Protein AF-0000000084362751 (afdb_homodimer)

pLDDT: mean 92.78, std 12.14, range [26.33, 98.94]

Structure (mmCIF, N/CA/C/O backbone):
data_AF-0000000084362751-model_v1
#
loop_
_entity.id
_entity.type
_entity.pdbx_description
1 polymer 'Phosphohistidine phosphatase SixA'
#
loop_
_atom_site.group_PDB
_atom_site.id
_atom_site.type_symbol
_atom_site.label_atom_id
_atom_site.label_alt_id
_atom_site.label_comp_id
_atom_site.label_asym_id
_atom_site.label_entity_id
_atom_site.label_seq_id
_atom_site.pdbx_PDB_ins_code
_atom_site.Cartn_x
_atom_site.Cartn_y
_atom_site.Cartn_z
_atom_site.occupancy
_atom_site.B_iso_or_equiv
_atom_site.auth_seq_id
_atom_site.auth_comp_id
_atom_site.auth_asym_id
_atom_site.auth_atom_id
_atom_site.pdbx_PDB_model_num
ATOM 1 N N . MET A 1 1 ? -15.016 -7.25 -5.441 1 89.81 1 MET A N 1
ATOM 2 C CA . MET A 1 1 ? -13.938 -8.227 -5.629 1 89.81 1 MET A CA 1
ATOM 3 C C . MET A 1 1 ? -12.586 -7.602 -5.312 1 89.81 1 MET A C 1
ATOM 5 O O . MET A 1 1 ? -12.328 -6.453 -5.672 1 89.81 1 MET A O 1
ATOM 9 N N . ARG A 1 2 ? -11.758 -8.43 -4.633 1 95.94 2 ARG A N 1
ATOM 10 C CA . ARG A 1 2 ? -10.383 -8.023 -4.367 1 95.94 2 ARG A CA 1
ATOM 11 C C . ARG A 1 2 ? -9.391 -8.859 -5.172 1 95.94 2 ARG A C 1
ATOM 13 O O . ARG A 1 2 ? -9.562 -10.07 -5.309 1 95.94 2 ARG A O 1
ATOM 20 N N . LEU A 1 3 ? -8.492 -8.148 -5.699 1 98.06 3 LEU A N 1
ATOM 21 C CA . LEU A 1 3 ? -7.367 -8.789 -6.371 1 98.06 3 LEU A CA 1
ATOM 22 C C . LEU A 1 3 ? -6.074 -8.547 -5.598 1 98.06 3 LEU A C 1
ATOM 24 O O . LEU A 1 3 ? -5.688 -7.402 -5.359 1 98.06 3 LEU A O 1
ATOM 28 N N . TYR A 1 4 ? -5.477 -9.609 -5.172 1 98.69 4 TYR A N 1
ATOM 29 C CA . TYR A 1 4 ? -4.195 -9.539 -4.477 1 98.69 4 TYR A CA 1
ATOM 30 C C . TYR A 1 4 ? -3.051 -9.945 -5.398 1 98.69 4 TYR A C 1
ATOM 32 O O . TYR A 1 4 ? -3.045 -11.055 -5.934 1 98.69 4 TYR A O 1
ATOM 40 N N . LEU A 1 5 ? -2.137 -9.055 -5.637 1 98.81 5 LEU A N 1
ATOM 41 C CA . LEU A 1 5 ? -0.929 -9.328 -6.406 1 98.81 5 LEU A CA 1
ATOM 42 C C . LEU A 1 5 ? 0.278 -9.484 -5.488 1 98.81 5 LEU A C 1
ATOM 44 O O . LEU A 1 5 ? 0.611 -8.562 -4.734 1 98.81 5 LEU A O 1
ATOM 48 N N . MET A 1 6 ? 0.951 -10.641 -5.547 1 98.88 6 MET A N 1
ATOM 49 C CA . MET A 1 6 ? 2.098 -10.922 -4.688 1 98.88 6 MET A CA 1
ATOM 50 C C . MET A 1 6 ? 3.281 -11.422 -5.508 1 98.88 6 MET A C 1
ATOM 52 O O . MET A 1 6 ? 3.133 -12.336 -6.328 1 98.88 6 MET A O 1
ATOM 56 N N . ARG A 1 7 ? 4.371 -10.82 -5.328 1 98.94 7 ARG A N 1
ATOM 57 C CA . ARG A 1 7 ? 5.582 -11.422 -5.875 1 98.94 7 ARG A CA 1
ATOM 58 C C . ARG A 1 7 ? 6.051 -12.586 -5.012 1 98.9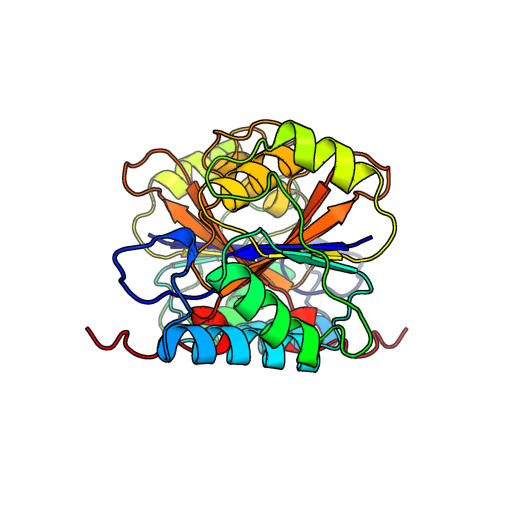4 7 ARG A C 1
ATOM 60 O O . ARG A 1 7 ? 5.941 -12.539 -3.785 1 98.94 7 ARG A O 1
ATOM 67 N N . HIS A 1 8 ? 6.648 -13.508 -5.637 1 98.81 8 HIS A N 1
ATOM 68 C CA . HIS A 1 8 ? 7.195 -14.641 -4.895 1 98.81 8 HIS A CA 1
ATOM 69 C C . HIS A 1 8 ? 8.219 -14.18 -3.857 1 98.81 8 HIS A C 1
ATOM 71 O O . HIS A 1 8 ? 8.742 -13.07 -3.951 1 98.81 8 HIS A O 1
ATOM 77 N N . GLY A 1 9 ? 8.477 -15.078 -2.85 1 98.62 9 GLY A N 1
ATOM 78 C CA . GLY A 1 9 ? 9.523 -14.805 -1.879 1 98.62 9 GLY A CA 1
ATOM 79 C C . GLY A 1 9 ? 10.922 -14.906 -2.463 1 98.62 9 GLY A C 1
ATOM 80 O O . GLY A 1 9 ? 11.094 -15.367 -3.594 1 98.62 9 GLY A O 1
ATOM 81 N N . LYS A 1 10 ? 11.891 -14.5 -1.69 1 98 10 LYS A N 1
ATOM 82 C CA . LYS A 1 10 ? 13.281 -14.609 -2.107 1 98 10 LYS A CA 1
ATOM 83 C C . LYS A 1 10 ? 13.648 -16.062 -2.445 1 98 10 LYS A C 1
ATOM 85 O O . LYS A 1 10 ? 13.328 -16.969 -1.686 1 98 10 LYS A O 1
ATOM 90 N N . ALA A 1 11 ? 14.281 -16.219 -3.572 1 96.94 11 ALA A N 1
ATOM 91 C CA . ALA A 1 11 ? 14.594 -17.562 -4.062 1 96.94 11 ALA A CA 1
ATOM 92 C C . ALA A 1 11 ? 16.094 -17.844 -3.973 1 96.94 11 ALA A C 1
ATOM 94 O O . ALA A 1 11 ? 16.906 -16.922 -3.965 1 96.94 11 ALA A O 1
ATOM 95 N N . GLU A 1 12 ? 16.344 -19.078 -3.895 1 94.38 12 GLU A N 1
ATOM 96 C CA . GLU A 1 12 ? 17.734 -19.516 -3.92 1 94.38 12 GLU A CA 1
ATOM 97 C C . GLU A 1 12 ? 18.359 -19.281 -5.289 1 94.38 12 GLU A C 1
ATOM 99 O O . GLU A 1 12 ? 17.656 -19.125 -6.285 1 94.38 12 GLU A O 1
ATOM 104 N N . PHE A 1 13 ? 19.672 -19.219 -5.199 1 87.75 13 PHE A N 1
ATOM 105 C CA . PHE A 1 13 ? 20.391 -19.188 -6.469 1 87.75 13 PHE A CA 1
ATOM 106 C C . PHE A 1 13 ? 20.469 -20.594 -7.066 1 87.75 13 PHE A C 1
ATOM 108 O O . PHE A 1 13 ? 20.438 -21.578 -6.34 1 87.75 13 PHE A O 1
ATOM 115 N N . GLY A 1 14 ? 20.391 -20.688 -8.391 1 82.19 14 GLY A N 1
ATOM 116 C CA . GLY A 1 14 ? 20.547 -21.984 -9.016 1 82.19 14 GLY A CA 1
ATOM 117 C C . GLY A 1 14 ? 20.594 -21.922 -10.531 1 82.19 14 GLY A C 1
ATOM 118 O O . GLY A 1 14 ? 20.25 -20.891 -11.117 1 82.19 14 GLY A O 1
ATOM 119 N N . PRO A 1 15 ? 21.109 -22.922 -11.062 1 75.94 15 PRO A N 1
ATOM 120 C CA . PRO A 1 15 ? 21.359 -22.938 -12.5 1 75.94 15 PRO A CA 1
ATOM 121 C C . PRO A 1 15 ? 20.078 -22.953 -13.328 1 75.94 15 PRO A C 1
ATOM 123 O O . PRO A 1 15 ? 20.031 -22.359 -14.414 1 75.94 15 PRO A O 1
ATOM 126 N N . GLU A 1 16 ? 19.156 -23.719 -12.82 1 86.69 16 GLU A N 1
ATOM 127 C CA . GLU A 1 16 ? 17.891 -23.781 -13.547 1 86.69 16 GLU A CA 1
ATOM 128 C C . GLU A 1 16 ? 16.875 -22.797 -12.961 1 86.69 16 GLU A C 1
ATOM 130 O O . GLU A 1 16 ? 16.281 -23.047 -11.914 1 86.69 16 GLU A O 1
ATOM 135 N N . ASP A 1 17 ? 16.578 -21.844 -13.688 1 85.75 17 ASP A N 1
ATOM 136 C CA . ASP A 1 17 ? 15.781 -20.75 -13.156 1 85.75 17 ASP A CA 1
ATOM 137 C C . ASP A 1 17 ? 14.391 -21.219 -12.75 1 85.75 17 ASP A C 1
ATOM 139 O O . ASP A 1 17 ? 13.906 -20.891 -11.672 1 85.75 17 ASP A O 1
ATOM 143 N N . ALA A 1 18 ? 13.781 -22.094 -13.602 1 88.5 18 ALA A N 1
ATOM 144 C CA . ALA A 1 18 ? 12.398 -22.484 -13.367 1 88.5 18 ALA A CA 1
ATOM 145 C C . ALA A 1 18 ? 12.266 -23.312 -12.094 1 88.5 18 ALA A C 1
ATOM 147 O O . ALA A 1 18 ? 11.211 -23.328 -11.461 1 88.5 18 ALA A O 1
ATOM 148 N N . ASP A 1 19 ? 13.281 -23.828 -11.625 1 91 19 ASP A N 1
ATOM 149 C CA . ASP A 1 19 ? 13.219 -24.781 -10.516 1 91 19 ASP A CA 1
ATOM 150 C C . ASP A 1 19 ? 13.727 -24.141 -9.227 1 91 19 ASP A C 1
ATOM 152 O O . ASP A 1 19 ? 13.711 -24.781 -8.172 1 91 19 ASP A O 1
ATOM 156 N N . ARG A 1 20 ? 14.102 -22.875 -9.383 1 94 20 ARG A N 1
ATOM 157 C CA . ARG A 1 20 ? 14.602 -22.234 -8.172 1 94 20 ARG A CA 1
ATOM 158 C C . ARG A 1 20 ? 13.523 -22.203 -7.094 1 94 20 ARG A C 1
ATOM 160 O O . ARG A 1 20 ? 12.398 -21.75 -7.352 1 94 20 ARG A O 1
ATOM 167 N N . ARG A 1 21 ? 13.906 -22.656 -5.949 1 96.38 21 ARG A N 1
ATOM 168 C CA . ARG A 1 21 ? 13 -22.703 -4.809 1 96.38 21 ARG A CA 1
ATOM 169 C C . ARG A 1 21 ? 13.203 -21.484 -3.898 1 96.38 21 ARG A C 1
ATOM 171 O O . ARG A 1 21 ? 14.203 -20.781 -4.008 1 96.38 21 ARG A O 1
ATOM 178 N N . LEU A 1 22 ? 12.25 -21.281 -3.021 1 98.12 22 LEU A N 1
ATOM 179 C CA . LEU A 1 22 ? 12.414 -20.203 -2.037 1 98.12 22 LEU A CA 1
ATOM 180 C C . LEU A 1 22 ? 13.609 -20.484 -1.134 1 98.12 22 LEU A C 1
ATOM 182 O O . LEU A 1 22 ? 13.852 -21.625 -0.752 1 98.12 22 LEU A O 1
ATOM 186 N N . SER A 1 23 ? 14.344 -19.438 -0.798 1 97.81 23 SER A N 1
ATOM 187 C CA . SER A 1 23 ? 15.352 -19.547 0.247 1 97.81 23 SER A CA 1
ATOM 188 C C . SER A 1 23 ? 14.711 -19.688 1.623 1 97.81 23 SER A C 1
ATOM 190 O O . SER A 1 23 ? 13.5 -19.516 1.773 1 97.81 23 SER A O 1
ATOM 192 N N . VAL A 1 24 ? 15.5 -20.016 2.596 1 97.38 24 VAL A N 1
ATOM 193 C CA . VAL A 1 24 ? 15.008 -20.109 3.967 1 97.38 24 VAL A CA 1
ATOM 194 C C . VAL A 1 24 ? 14.43 -18.766 4.398 1 97.38 24 VAL A C 1
ATOM 196 O O . VAL A 1 24 ? 13.32 -18.703 4.922 1 97.38 24 VAL A O 1
ATOM 199 N N . ARG A 1 25 ? 15.18 -17.781 4.121 1 96.38 25 ARG A N 1
ATOM 200 C CA . ARG A 1 25 ? 14.719 -16.438 4.457 1 96.38 25 ARG A CA 1
ATOM 201 C C . ARG A 1 25 ? 13.453 -16.078 3.676 1 96.38 25 ARG A C 1
ATOM 203 O O . ARG A 1 25 ? 12.547 -15.43 4.207 1 96.38 25 ARG A O 1
ATOM 210 N N . GLY A 1 26 ? 13.453 -16.469 2.426 1 97.94 26 GLY A N 1
ATOM 211 C CA . GLY A 1 26 ? 12.273 -16.234 1.607 1 97.94 26 GLY A CA 1
ATOM 212 C C . GLY A 1 26 ? 11.016 -16.875 2.176 1 97.94 26 GLY A C 1
ATOM 213 O O . GLY A 1 26 ? 9.953 -16.266 2.188 1 97.94 26 GLY A O 1
ATOM 214 N N . ARG A 1 27 ? 11.156 -18.062 2.627 1 98.31 27 ARG A N 1
ATOM 215 C CA . ARG A 1 27 ? 10.039 -18.781 3.236 1 98.31 27 ARG A CA 1
ATOM 216 C C . ARG A 1 27 ? 9.586 -18.094 4.523 1 98.31 27 ARG A C 1
ATOM 218 O O . ARG A 1 27 ? 8.383 -17.969 4.777 1 98.31 27 ARG A O 1
ATOM 225 N N . GLU A 1 28 ? 10.508 -17.672 5.309 1 97.75 28 GLU A N 1
ATOM 226 C CA . GLU A 1 28 ? 10.188 -16.984 6.555 1 97.75 28 GLU A CA 1
ATOM 227 C C . GLU A 1 28 ? 9.445 -15.68 6.293 1 97.75 28 GLU A C 1
ATOM 229 O O . GLU A 1 28 ? 8.469 -15.367 6.977 1 97.75 28 GLU A O 1
ATOM 234 N N . ASP A 1 29 ? 9.914 -14.992 5.328 1 97.94 29 ASP A N 1
ATOM 235 C CA . ASP A 1 29 ? 9.297 -13.719 4.969 1 97.94 29 ASP A CA 1
ATOM 236 C C . ASP A 1 29 ? 7.859 -13.914 4.492 1 97.94 29 ASP A C 1
ATOM 238 O O . ASP A 1 29 ? 6.945 -13.227 4.957 1 97.94 29 ASP A O 1
ATOM 242 N N . VAL A 1 30 ? 7.68 -14.852 3.643 1 98.5 30 VAL A N 1
ATOM 243 C CA . VAL A 1 30 ? 6.359 -15.117 3.086 1 98.5 30 VAL A CA 1
ATOM 244 C C . VAL A 1 30 ? 5.43 -15.633 4.184 1 98.5 30 VAL A C 1
ATOM 246 O O . VAL A 1 30 ? 4.258 -15.25 4.242 1 98.5 30 VAL A O 1
ATOM 249 N N . SER A 1 31 ? 5.957 -16.453 5.035 1 98.38 31 SER A N 1
ATOM 250 C CA . SER A 1 31 ? 5.172 -16.969 6.148 1 98.38 31 SER A CA 1
ATOM 251 C C . SER A 1 31 ? 4.715 -15.852 7.074 1 98.38 31 SER A C 1
ATOM 253 O O . SER A 1 31 ? 3.586 -15.867 7.566 1 98.38 31 SER A O 1
ATOM 255 N N . ALA A 1 32 ? 5.578 -14.922 7.32 1 97.44 32 ALA A N 1
ATOM 256 C CA . ALA A 1 32 ? 5.227 -13.781 8.164 1 97.44 32 ALA A CA 1
ATOM 257 C C . ALA A 1 32 ? 4.102 -12.969 7.539 1 97.44 32 ALA A C 1
ATOM 259 O O . ALA A 1 32 ? 3.154 -12.57 8.227 1 97.44 32 ALA A O 1
ATOM 260 N N . VAL A 1 33 ? 4.219 -12.734 6.262 1 97.81 33 VAL A N 1
ATOM 261 C CA . VAL A 1 33 ? 3.188 -11.984 5.551 1 97.81 33 VAL A CA 1
ATOM 262 C C . VAL A 1 33 ? 1.872 -12.766 5.586 1 97.81 33 VAL A C 1
ATOM 264 O O . VAL A 1 33 ? 0.815 -12.188 5.863 1 97.81 33 VAL A O 1
ATOM 267 N N . ALA A 1 34 ? 1.944 -14.062 5.359 1 97.94 34 ALA A N 1
ATOM 268 C CA . ALA A 1 34 ? 0.759 -14.914 5.371 1 97.94 34 ALA A CA 1
ATOM 269 C C . ALA A 1 34 ? 0.072 -14.883 6.734 1 97.94 34 ALA A C 1
ATOM 271 O O . ALA A 1 34 ? -1.149 -14.727 6.816 1 97.94 34 ALA A O 1
ATOM 272 N N . ALA A 1 35 ? 0.844 -15.016 7.75 1 96.31 35 ALA A N 1
ATOM 273 C CA . ALA A 1 35 ? 0.313 -15.008 9.109 1 96.31 35 ALA A CA 1
ATOM 274 C C . ALA A 1 35 ? -0.358 -13.672 9.43 1 96.31 35 ALA A C 1
ATOM 276 O O . ALA A 1 35 ? -1.416 -13.633 10.062 1 96.31 35 ALA A O 1
ATOM 277 N N . TYR A 1 36 ? 0.304 -12.664 9.016 1 95.62 36 TYR A N 1
ATOM 278 C CA . TYR A 1 36 ? -0.264 -11.336 9.234 1 95.62 36 TYR A CA 1
ATOM 279 C C . TYR A 1 36 ? -1.615 -11.203 8.539 1 95.62 36 TYR A C 1
ATOM 281 O O . TYR A 1 36 ? -2.59 -10.75 9.148 1 95.62 36 TYR A O 1
ATOM 289 N N . LEU A 1 37 ? -1.709 -11.602 7.309 1 96.5 37 LEU A N 1
ATOM 290 C CA . LEU A 1 37 ? -2.953 -11.539 6.551 1 96.5 37 LEU A CA 1
ATOM 291 C C . LEU A 1 37 ? -4.047 -12.352 7.238 1 96.5 37 LEU A C 1
ATOM 293 O O . LEU A 1 37 ? -5.184 -11.891 7.355 1 96.5 37 LEU A O 1
ATOM 297 N N . GLY A 1 38 ? -3.709 -13.531 7.582 1 94.69 38 GLY A N 1
ATOM 298 C CA . GLY A 1 38 ? -4.66 -14.352 8.312 1 94.69 38 GLY A CA 1
ATOM 299 C C . GLY A 1 38 ? -5.191 -13.68 9.562 1 94.69 38 GLY A C 1
ATOM 300 O O . GLY A 1 38 ? -6.391 -13.75 9.852 1 94.69 38 GLY A O 1
ATOM 301 N N . GLY A 1 39 ? -4.281 -13.055 10.312 1 92.38 39 GLY A N 1
ATOM 302 C CA . GLY A 1 39 ? -4.656 -12.344 11.523 1 92.38 39 GLY A CA 1
ATOM 303 C C . GLY A 1 39 ? -5.609 -11.188 11.266 1 92.38 39 GLY A C 1
ATOM 304 O O . GLY A 1 39 ? -6.324 -10.758 12.172 1 92.38 39 GLY A O 1
ATOM 305 N N . GLN A 1 40 ? -5.594 -10.695 10.086 1 92.06 40 GLN A N 1
ATOM 306 C CA . GLN A 1 40 ? -6.48 -9.594 9.719 1 92.06 40 GLN A CA 1
ATOM 307 C C . GLN A 1 40 ? -7.762 -10.125 9.078 1 92.06 40 GLN A C 1
ATOM 309 O O . GLN A 1 40 ? -8.508 -9.359 8.453 1 92.06 40 GLN A O 1
ATOM 314 N N . ASP A 1 41 ? -7.973 -11.391 9.047 1 92.19 41 ASP A N 1
ATOM 315 C CA . ASP A 1 41 ? -9.156 -12.078 8.555 1 92.19 41 ASP A CA 1
ATOM 316 C C . ASP A 1 41 ? -9.328 -11.883 7.047 1 92.19 41 ASP A C 1
ATOM 318 O O . ASP A 1 41 ? -10.453 -11.727 6.559 1 92.19 41 ASP A O 1
ATOM 322 N N . ILE A 1 42 ? -8.258 -11.727 6.379 1 94.5 42 ILE A N 1
ATOM 323 C CA . ILE A 1 42 ? -8.289 -11.695 4.918 1 94.5 42 ILE A CA 1
ATOM 324 C C . ILE A 1 42 ? -8.398 -13.117 4.375 1 94.5 42 ILE A C 1
ATOM 326 O O . ILE A 1 42 ? -7.691 -14.023 4.828 1 94.5 42 ILE A O 1
ATOM 330 N N . ALA A 1 43 ? -9.266 -13.273 3.475 1 95.12 43 ALA A N 1
ATOM 331 C CA . ALA A 1 43 ? -9.477 -14.578 2.848 1 95.12 43 ALA A CA 1
ATOM 332 C C . ALA A 1 43 ? -9.758 -14.43 1.354 1 95.12 43 ALA A C 1
ATOM 334 O O . ALA A 1 43 ? -10.32 -13.422 0.92 1 95.12 43 ALA A O 1
ATOM 335 N N . VAL A 1 44 ? -9.352 -15.406 0.631 1 97.31 44 VAL A N 1
ATOM 336 C CA . VAL A 1 44 ? -9.625 -15.422 -0.801 1 97.31 44 VAL A CA 1
ATOM 337 C C . VAL A 1 44 ? -10.234 -16.766 -1.199 1 97.31 44 VAL A C 1
ATOM 339 O O . VAL A 1 44 ? -10.094 -17.75 -0.481 1 97.31 44 VAL A O 1
ATOM 342 N N . SER A 1 45 ? -10.883 -16.75 -2.369 1 96.44 45 SER A N 1
ATOM 343 C CA . SER A 1 45 ? -11.547 -17.953 -2.824 1 96.44 45 SER A CA 1
ATOM 344 C C . SER A 1 45 ? -10.891 -18.516 -4.082 1 96.44 45 SER A C 1
ATOM 346 O O . SER A 1 45 ? -11.344 -19.516 -4.633 1 96.44 45 SER A O 1
ATOM 348 N N . LYS A 1 46 ? -9.867 -17.859 -4.566 1 97.62 46 LYS A N 1
ATOM 349 C CA . LYS A 1 46 ? -9.086 -18.297 -5.719 1 97.62 46 LYS A CA 1
ATOM 350 C C . LYS A 1 46 ? -7.613 -17.938 -5.555 1 97.62 46 LYS A C 1
ATOM 352 O O . LYS A 1 46 ? -7.281 -16.844 -5.098 1 97.62 46 LYS A O 1
ATOM 357 N N . VAL A 1 47 ? -6.727 -18.875 -5.797 1 98.5 47 VAL A N 1
ATOM 358 C CA . VAL A 1 47 ? -5.285 -18.656 -5.75 1 98.5 47 VAL A CA 1
ATOM 359 C C . VAL A 1 47 ? -4.648 -19.125 -7.051 1 98.5 47 VAL A C 1
ATOM 361 O O . VAL A 1 47 ? -4.812 -20.297 -7.438 1 98.5 47 VAL A O 1
ATOM 364 N N . VAL A 1 48 ? -3.947 -18.219 -7.695 1 98.62 48 VAL A N 1
ATOM 365 C CA . VAL A 1 48 ? -3.246 -18.547 -8.93 1 98.62 48 VAL A CA 1
ATOM 366 C C . VAL A 1 48 ? -1.757 -18.25 -8.781 1 98.62 48 VAL A C 1
ATOM 368 O O . VAL A 1 48 ? -1.376 -17.297 -8.094 1 98.62 48 VAL A O 1
ATOM 371 N N . HIS A 1 49 ? -0.924 -19.078 -9.336 1 98.69 49 HIS A N 1
ATOM 372 C CA . HIS A 1 49 ? 0.516 -18.859 -9.32 1 98.69 49 HIS A CA 1
ATOM 373 C C . HIS A 1 49 ? 1.134 -19.156 -10.68 1 98.69 49 HIS A C 1
ATOM 375 O O . HIS A 1 49 ? 0.559 -19.906 -11.477 1 98.69 49 HIS A O 1
ATOM 381 N N . SER A 1 50 ? 2.252 -18.578 -10.953 1 98.5 50 SER A N 1
ATOM 382 C CA . SER A 1 50 ? 2.971 -18.859 -12.188 1 98.5 50 SER A CA 1
ATOM 383 C C . SER A 1 50 ? 3.479 -20.297 -12.219 1 98.5 50 SER A C 1
ATOM 385 O O . SER A 1 50 ? 3.322 -21.047 -11.242 1 98.5 50 SER A O 1
ATOM 387 N N . THR A 1 51 ? 4.156 -20.672 -13.328 1 97.31 51 THR A N 1
ATOM 388 C CA . THR A 1 51 ? 4.641 -22.047 -13.516 1 97.31 51 THR A CA 1
ATOM 389 C C . THR A 1 51 ? 5.973 -22.234 -12.789 1 97.31 51 THR A C 1
ATOM 391 O O . THR A 1 51 ? 6.48 -23.359 -12.711 1 97.31 51 THR A O 1
ATOM 394 N N . LEU A 1 52 ? 6.539 -21.188 -12.25 1 97.69 52 LEU A N 1
ATOM 395 C CA . LEU A 1 52 ? 7.852 -21.281 -11.617 1 97.69 52 LEU A CA 1
ATOM 396 C C . LEU A 1 52 ? 7.723 -21.75 -10.164 1 97.69 52 LEU A C 1
ATOM 398 O O . LEU A 1 52 ? 6.816 -21.312 -9.453 1 97.69 52 LEU A O 1
ATOM 402 N N . ALA A 1 53 ? 8.625 -22.531 -9.711 1 97.81 53 ALA A N 1
ATOM 403 C CA . ALA A 1 53 ? 8.547 -23.219 -8.43 1 97.81 53 ALA A CA 1
ATOM 404 C C . ALA A 1 53 ? 8.477 -22.234 -7.273 1 97.81 53 ALA A C 1
ATOM 406 O O . ALA A 1 53 ? 7.746 -22.453 -6.309 1 97.81 53 ALA A O 1
ATOM 407 N N . ARG A 1 54 ? 9.234 -21.203 -7.312 1 98.31 54 ARG A N 1
ATOM 408 C CA . ARG A 1 54 ? 9.273 -20.234 -6.227 1 98.31 54 ARG A CA 1
ATOM 409 C C . ARG A 1 54 ? 7.914 -19.578 -6.039 1 98.31 54 ARG A C 1
ATOM 411 O O . ARG A 1 54 ? 7.52 -19.266 -4.91 1 98.31 54 ARG A O 1
ATOM 418 N N . ALA A 1 55 ? 7.176 -19.344 -7.125 1 98.62 55 ALA A N 1
ATOM 419 C CA . ALA A 1 55 ? 5.836 -18.766 -7.039 1 98.62 55 ALA A CA 1
ATOM 420 C C . ALA A 1 55 ? 4.84 -19.797 -6.496 1 98.62 55 ALA A C 1
ATOM 422 O O . ALA A 1 55 ? 3.953 -19.453 -5.707 1 98.62 55 ALA A O 1
ATOM 423 N N . ARG A 1 56 ? 4.984 -21 -6.938 1 98.31 56 ARG A N 1
ATOM 424 C CA . ARG A 1 56 ? 4.137 -22.062 -6.414 1 98.31 56 ARG A CA 1
ATOM 425 C C . ARG A 1 56 ? 4.309 -22.219 -4.906 1 98.31 56 ARG A C 1
ATOM 427 O O . ARG A 1 56 ? 3.326 -22.281 -4.164 1 98.31 56 ARG A O 1
ATOM 434 N N . GLU A 1 57 ? 5.504 -22.203 -4.469 1 98.62 57 GLU A N 1
ATOM 435 C CA . GLU A 1 57 ? 5.789 -22.328 -3.041 1 98.62 57 GLU A CA 1
ATOM 436 C C . GLU A 1 57 ? 5.207 -21.156 -2.26 1 98.62 57 GLU A C 1
ATOM 438 O O . GLU A 1 57 ? 4.648 -21.344 -1.175 1 98.62 57 GLU A O 1
ATOM 443 N N . THR A 1 58 ? 5.371 -20.016 -2.805 1 98.88 58 THR A N 1
ATOM 444 C CA . THR A 1 58 ? 4.809 -18.828 -2.176 1 98.88 58 THR A CA 1
ATOM 445 C C . THR A 1 58 ? 3.295 -18.953 -2.029 1 98.88 58 THR A C 1
ATOM 447 O O . THR A 1 58 ? 2.746 -18.703 -0.955 1 98.88 58 THR A O 1
ATOM 450 N N . ALA A 1 59 ? 2.658 -19.359 -3.082 1 98.75 59 ALA A N 1
ATOM 451 C CA . ALA A 1 59 ? 1.207 -19.531 -3.076 1 98.75 59 ALA A CA 1
ATOM 452 C C . ALA A 1 59 ? 0.779 -20.547 -2.035 1 98.75 59 ALA A C 1
ATOM 454 O O . ALA A 1 59 ? -0.21 -20.359 -1.325 1 98.75 59 ALA A O 1
ATOM 455 N N . GLU A 1 60 ? 1.503 -21.609 -1.957 1 98.38 60 GLU A N 1
ATOM 456 C CA . GLU A 1 60 ? 1.199 -22.656 -0.991 1 98.38 60 GLU A CA 1
ATOM 457 C C . GLU A 1 60 ? 1.268 -22.141 0.439 1 98.38 60 GLU A C 1
ATOM 459 O O . GLU A 1 60 ? 0.362 -22.375 1.24 1 98.38 60 GLU A O 1
ATOM 464 N N . ILE A 1 61 ? 2.289 -21.406 0.742 1 98.5 61 ILE A N 1
ATOM 465 C CA . ILE A 1 61 ? 2.502 -20.875 2.084 1 98.5 61 ILE A CA 1
ATOM 466 C C . ILE A 1 61 ? 1.391 -19.891 2.434 1 98.5 61 ILE A C 1
ATOM 468 O O . ILE A 1 61 ? 0.785 -19.984 3.504 1 98.5 61 ILE A O 1
ATOM 472 N N . VAL A 1 62 ? 1.093 -19.016 1.536 1 98.62 62 VAL A N 1
ATOM 473 C CA . VAL A 1 62 ? 0.141 -17.938 1.828 1 98.62 62 VAL A CA 1
ATOM 474 C C . VAL A 1 62 ? -1.275 -18.516 1.873 1 98.62 62 VAL A C 1
ATOM 476 O O . VAL A 1 62 ? -2.066 -18.156 2.748 1 98.62 62 VAL A O 1
ATOM 479 N N . SER A 1 63 ? -1.573 -19.422 0.966 1 97.62 63 SER A N 1
ATOM 480 C CA . SER A 1 63 ? -2.924 -19.969 0.9 1 97.62 63 SER A CA 1
ATOM 481 C C . SER A 1 63 ? -3.25 -20.781 2.148 1 97.62 63 SER A C 1
ATOM 483 O O . SER A 1 63 ? -4.406 -20.844 2.566 1 97.62 63 SER A O 1
ATOM 485 N N . ALA A 1 64 ? -2.275 -21.375 2.746 1 97 64 ALA A N 1
ATOM 486 C CA . ALA A 1 64 ? -2.504 -22.141 3.965 1 97 64 ALA A CA 1
ATOM 487 C C . ALA A 1 64 ? -3.133 -21.281 5.055 1 97 64 ALA A C 1
ATOM 489 O O . ALA A 1 64 ? -3.85 -21.781 5.922 1 97 64 ALA A O 1
ATOM 490 N N . GLN A 1 65 ? -2.879 -19.984 4.988 1 95.88 65 GLN A N 1
ATOM 491 C CA . GLN A 1 65 ? -3.383 -19.062 6.004 1 95.88 65 GLN A CA 1
ATOM 492 C C . GLN A 1 65 ? -4.672 -18.391 5.543 1 95.88 65 GLN A C 1
ATOM 494 O O . GLN A 1 65 ? -5.598 -18.203 6.336 1 95.88 65 GLN A O 1
ATOM 499 N N . ILE A 1 66 ? -4.84 -18.094 4.223 1 95.94 66 ILE A N 1
ATOM 500 C CA . ILE A 1 66 ? -5.926 -17.188 3.852 1 95.94 66 ILE A CA 1
ATOM 501 C C . ILE A 1 66 ? -6.875 -17.906 2.887 1 95.94 66 ILE A C 1
ATOM 503 O O . ILE A 1 66 ? -7.887 -17.328 2.467 1 95.94 66 ILE A O 1
ATOM 507 N N . ALA A 1 67 ? -6.551 -19.094 2.457 1 93.56 67 ALA A N 1
ATOM 508 C CA . ALA A 1 67 ? -7.379 -19.891 1.563 1 93.56 67 ALA A CA 1
ATOM 509 C C . ALA A 1 67 ? -7.191 -21.391 1.832 1 93.56 67 ALA A C 1
ATOM 511 O O . ALA A 1 67 ? -6.914 -22.156 0.912 1 93.56 67 ALA A O 1
ATOM 512 N N . PRO A 1 68 ? -7.461 -21.875 2.945 1 88.44 68 PRO A N 1
ATOM 513 C CA . PRO A 1 68 ? -7.055 -23.234 3.326 1 88.44 68 PRO A CA 1
ATOM 514 C C . PRO A 1 68 ? -7.824 -24.312 2.57 1 88.44 68 PRO A C 1
ATOM 516 O O . PRO A 1 68 ? -7.348 -25.453 2.453 1 88.44 68 PRO A O 1
ATOM 519 N N . THR A 1 69 ? -8.891 -24.047 1.959 1 89.62 69 THR A N 1
ATOM 520 C CA . THR A 1 69 ? -9.68 -25.094 1.321 1 89.62 69 THR A CA 1
ATOM 521 C C . THR A 1 69 ? -9.641 -24.953 -0.198 1 89.62 69 THR A C 1
ATOM 523 O O . THR A 1 69 ? -10.398 -25.625 -0.908 1 89.62 69 THR A O 1
ATOM 526 N N . ILE A 1 70 ? -8.742 -24.109 -0.619 1 88.19 70 ILE A N 1
ATOM 527 C CA . ILE A 1 70 ? -8.758 -23.797 -2.045 1 88.19 70 ILE A CA 1
ATOM 528 C C . ILE A 1 70 ? -7.609 -24.516 -2.746 1 88.19 70 ILE A C 1
ATOM 530 O O . ILE A 1 70 ? -6.488 -24.562 -2.23 1 88.19 70 ILE A O 1
ATOM 534 N N . VAL A 1 71 ? -7.914 -25.016 -3.912 1 89.94 71 VAL A N 1
ATOM 535 C CA . VAL A 1 71 ? -6.887 -25.625 -4.746 1 89.94 71 VAL A CA 1
ATOM 536 C C . VAL A 1 71 ? -6.16 -24.547 -5.551 1 89.94 71 VAL A C 1
ATOM 538 O O . VAL A 1 71 ? -6.797 -23.688 -6.164 1 89.94 71 VAL A O 1
ATOM 541 N N . LEU A 1 72 ? -4.898 -24.625 -5.516 1 97.06 72 LEU A N 1
ATOM 542 C CA . LEU A 1 72 ? -4.051 -23.688 -6.246 1 97.06 72 LEU A CA 1
ATOM 543 C C . LEU A 1 72 ? -4.129 -23.938 -7.746 1 97.06 72 LEU A C 1
ATOM 545 O O . LEU A 1 72 ? -4.121 -25.094 -8.188 1 97.06 72 LEU A O 1
ATOM 549 N N . GLU A 1 73 ? -4.211 -22.938 -8.508 1 98 73 GLU A N 1
ATOM 550 C CA . GLU A 1 73 ? -4.246 -23.031 -9.961 1 98 73 GLU A CA 1
ATOM 551 C C . GLU A 1 73 ? -2.975 -22.469 -10.586 1 98 73 GLU A C 1
ATOM 553 O O . GLU A 1 73 ? -2.559 -21.359 -10.258 1 98 73 GLU A O 1
ATOM 558 N N . GLU A 1 74 ? -2.363 -23.266 -11.414 1 98.31 74 GLU A N 1
ATOM 559 C CA . GLU A 1 74 ? -1.239 -22.766 -12.203 1 98.31 74 GLU A CA 1
ATOM 560 C C . GLU A 1 74 ? -1.724 -21.969 -13.414 1 98.31 74 GLU A C 1
ATOM 562 O O . GLU A 1 74 ? -2.645 -22.391 -14.109 1 98.31 74 GLU A O 1
ATOM 567 N N . MET A 1 75 ? -1.127 -20.875 -13.633 1 98.06 75 MET A N 1
ATOM 568 C CA . MET A 1 75 ? -1.526 -20.031 -14.75 1 98.06 75 MET A CA 1
ATOM 569 C C . MET A 1 75 ? -0.311 -19.578 -15.562 1 98.06 75 MET A C 1
ATOM 571 O O . MET A 1 75 ? 0.639 -19.031 -15.008 1 98.06 75 MET A O 1
ATOM 575 N N . ASP A 1 76 ? -0.401 -19.828 -16.875 1 96.94 76 ASP A N 1
ATOM 576 C CA . ASP A 1 76 ? 0.608 -19.297 -17.797 1 96.94 76 ASP A CA 1
ATOM 577 C C . ASP A 1 76 ? 0.403 -17.812 -18.031 1 96.94 76 ASP A C 1
ATOM 579 O O . ASP A 1 76 ? -0.726 -17.312 -17.984 1 96.94 76 ASP A O 1
ATOM 583 N N . GLY A 1 77 ? 1.515 -17.109 -18.266 1 97.44 77 GLY A N 1
ATOM 584 C CA . GLY A 1 77 ? 1.385 -15.719 -18.672 1 97.44 77 GLY A CA 1
ATOM 585 C C . GLY A 1 77 ? 1.588 -14.75 -17.531 1 97.44 77 GLY A C 1
ATOM 586 O O . GLY A 1 77 ? 1.43 -13.539 -17.688 1 97.44 77 GLY A O 1
ATOM 587 N N . ILE A 1 78 ? 1.902 -15.281 -16.328 1 98.19 78 ILE A N 1
ATOM 588 C CA . ILE A 1 78 ? 2.193 -14.383 -15.219 1 98.19 78 ILE A CA 1
ATOM 589 C C . ILE A 1 78 ? 3.631 -14.586 -14.75 1 98.19 78 ILE A C 1
ATOM 591 O O . ILE A 1 78 ? 3.957 -14.312 -13.594 1 98.19 78 ILE A O 1
ATOM 595 N N . GLU A 1 79 ? 4.496 -15.164 -15.633 1 98.06 79 GLU A N 1
ATOM 596 C CA . GLU A 1 79 ? 5.945 -15.195 -15.484 1 98.06 79 GLU A CA 1
ATOM 597 C C . GLU A 1 79 ? 6.551 -13.805 -15.672 1 98.06 79 GLU A C 1
ATOM 599 O O . GLU A 1 79 ? 5.844 -12.852 -16.016 1 98.06 79 GLU A O 1
ATOM 604 N N . PRO A 1 80 ? 7.887 -13.695 -15.445 1 97.38 80 PRO A N 1
ATOM 605 C CA . PRO A 1 80 ? 8.492 -12.375 -15.617 1 97.38 80 PRO A CA 1
ATOM 606 C C . PRO A 1 80 ? 8.195 -11.766 -16.984 1 97.38 80 PRO A C 1
ATOM 608 O O . PRO A 1 80 ? 8.031 -10.547 -17.094 1 97.38 80 PRO A O 1
ATOM 611 N N . TRP A 1 81 ? 8.031 -12.586 -17.969 1 95.69 81 TRP A N 1
ATOM 612 C CA . TRP A 1 81 ? 7.871 -12.141 -19.344 1 95.69 81 TRP A CA 1
ATOM 613 C C . TRP A 1 81 ? 6.406 -12.18 -19.766 1 95.69 81 TRP A C 1
ATOM 615 O O . TRP A 1 81 ? 6.09 -12.102 -20.953 1 95.69 81 TRP A O 1
ATOM 625 N N . GLY A 1 82 ? 5.516 -12.32 -18.844 1 97.5 82 GLY A N 1
ATOM 626 C CA . GLY A 1 82 ? 4.102 -12.469 -19.141 1 97.5 82 GLY A CA 1
ATOM 627 C C . GLY A 1 82 ? 3.5 -11.227 -19.781 1 97.5 82 GLY A C 1
ATOM 628 O O . GLY A 1 82 ? 4.043 -10.125 -19.641 1 97.5 82 GLY A O 1
ATOM 629 N N . ASN A 1 83 ? 2.389 -11.422 -20.391 1 97.81 83 ASN A N 1
ATOM 630 C CA . ASN A 1 83 ? 1.644 -10.352 -21.047 1 97.81 83 ASN A CA 1
ATOM 631 C C . ASN A 1 83 ? 0.621 -9.727 -20.094 1 97.81 83 ASN A C 1
ATOM 633 O O . ASN A 1 83 ? -0.446 -10.297 -19.859 1 97.81 83 ASN A O 1
ATOM 637 N N . VAL A 1 84 ? 0.809 -8.523 -19.719 1 98.12 84 VAL A N 1
ATOM 638 C CA . VAL A 1 84 ? 0.015 -7.887 -18.672 1 98.12 84 VAL A CA 1
ATOM 639 C C . VAL A 1 84 ? -1.381 -7.57 -19.203 1 98.12 84 VAL A C 1
ATOM 641 O O . VAL A 1 84 ? -2.359 -7.609 -18.453 1 98.12 84 VAL A O 1
ATOM 644 N N . LYS A 1 85 ? -1.465 -7.215 -20.469 1 97.88 85 LYS A N 1
ATOM 645 C CA . LYS A 1 85 ? -2.77 -6.898 -21.031 1 97.88 85 LYS A CA 1
ATOM 646 C C . LYS A 1 85 ? -3.664 -8.141 -21.078 1 97.88 85 LYS A C 1
ATOM 648 O O . LYS A 1 85 ? -4.855 -8.062 -20.766 1 97.88 85 LYS A O 1
ATOM 653 N N . ALA A 1 86 ? -3.072 -9.234 -21.484 1 98.38 86 ALA A N 1
ATOM 654 C CA . ALA A 1 86 ? -3.818 -10.492 -21.484 1 98.38 86 ALA A CA 1
ATOM 655 C C . ALA A 1 86 ? -4.266 -10.867 -20.078 1 98.38 86 ALA A C 1
ATOM 657 O O . ALA A 1 86 ? -5.414 -11.266 -19.875 1 98.38 86 ALA A O 1
ATOM 658 N N . PHE A 1 87 ? -3.385 -10.766 -19.141 1 98.5 87 PHE A N 1
ATOM 659 C CA . PHE A 1 87 ? -3.711 -11.039 -17.75 1 98.5 87 PHE A CA 1
ATOM 660 C C . PHE A 1 87 ? -4.852 -10.148 -17.266 1 98.5 87 PHE A C 1
ATOM 662 O O . PHE A 1 87 ? -5.793 -10.625 -16.641 1 98.5 87 PHE A O 1
ATOM 669 N N . ALA A 1 88 ? -4.73 -8.844 -17.562 1 97.44 88 ALA A N 1
ATOM 670 C CA . ALA A 1 88 ? -5.75 -7.883 -17.125 1 97.44 88 ALA A CA 1
ATOM 671 C C . ALA A 1 88 ? -7.125 -8.266 -17.688 1 97.44 88 ALA A C 1
ATOM 673 O O . ALA A 1 88 ? -8.133 -8.164 -16.969 1 97.44 88 ALA A O 1
ATOM 674 N N . SER A 1 89 ? -7.176 -8.688 -18.938 1 96.94 89 SER A N 1
ATOM 675 C CA . SER A 1 89 ? -8.43 -9.094 -19.562 1 96.94 89 SER A CA 1
ATOM 676 C C . SER A 1 89 ? -9.055 -10.281 -18.844 1 96.94 89 SER A C 1
ATOM 678 O O . SER A 1 89 ? -10.266 -10.336 -18.656 1 96.94 89 SER A O 1
ATOM 680 N N . VAL A 1 90 ? -8.242 -11.203 -18.406 1 97.44 90 VAL A N 1
ATOM 681 C CA . VAL A 1 90 ? -8.727 -12.383 -17.703 1 97.44 90 VAL A CA 1
ATOM 682 C C . VAL A 1 90 ? -9.164 -12 -16.297 1 97.44 90 VAL A C 1
ATOM 684 O O . VAL A 1 90 ? -10.242 -12.398 -15.844 1 97.44 90 VAL A O 1
ATOM 687 N N . ALA A 1 91 ? -8.367 -11.219 -15.594 1 96.12 91 ALA A N 1
ATOM 688 C CA . ALA A 1 91 ? -8.664 -10.805 -14.219 1 96.12 91 ALA A CA 1
ATOM 689 C C . ALA A 1 91 ? -9.984 -10.047 -14.156 1 96.12 91 ALA A C 1
ATOM 691 O O . ALA A 1 91 ? -10.711 -10.141 -13.156 1 96.12 91 ALA A O 1
ATOM 692 N N . GLU A 1 92 ? -10.266 -9.32 -15.188 1 92.81 92 GLU A N 1
ATOM 693 C CA . GLU A 1 92 ? -11.492 -8.523 -15.242 1 92.81 92 GLU A CA 1
ATOM 694 C C . GLU A 1 92 ? -12.727 -9.414 -15.219 1 92.81 92 GLU A C 1
ATOM 696 O O . GLU A 1 92 ? -13.82 -8.961 -14.859 1 92.81 92 GLU A O 1
ATOM 701 N N . THR A 1 93 ? -12.57 -10.625 -15.625 1 94.44 93 THR A N 1
ATOM 702 C CA . THR A 1 93 ? -13.711 -11.539 -15.68 1 94.44 93 THR A CA 1
ATOM 703 C C . THR A 1 93 ? -13.922 -12.219 -14.328 1 94.44 93 THR A C 1
ATOM 705 O O . THR A 1 93 ? -14.945 -12.859 -14.102 1 94.44 93 THR A O 1
ATOM 708 N N . TRP A 1 94 ? -12.938 -12.141 -13.461 1 94.62 94 TRP A N 1
ATOM 709 C CA . TRP A 1 94 ? -13.039 -12.82 -12.18 1 94.62 94 TRP A CA 1
ATOM 710 C C . TRP A 1 94 ? -14.047 -12.125 -11.266 1 94.62 94 TRP A C 1
ATOM 712 O O . TRP A 1 94 ? -14.188 -10.906 -11.312 1 94.62 94 TRP A O 1
ATOM 722 N N . THR A 1 95 ? -14.703 -12.93 -10.422 1 93.38 95 THR A N 1
ATOM 723 C CA . THR A 1 95 ? -15.688 -12.383 -9.492 1 93.38 95 THR A CA 1
ATOM 724 C C . THR A 1 95 ? -15.297 -12.68 -8.047 1 93.38 95 THR A C 1
ATOM 726 O O . THR A 1 95 ? -15.781 -12.031 -7.117 1 93.38 95 THR A O 1
ATOM 729 N N . ASP A 1 96 ? -14.414 -13.672 -7.871 1 94.62 96 ASP A N 1
ATOM 730 C CA . ASP A 1 96 ? -13.961 -14.062 -6.539 1 94.62 96 ASP A CA 1
ATOM 731 C C . ASP A 1 96 ? -12.727 -13.258 -6.121 1 94.62 96 ASP A C 1
ATOM 733 O O . ASP A 1 96 ? -11.898 -12.898 -6.961 1 94.62 96 ASP A O 1
ATOM 737 N N . ASP A 1 97 ? -12.633 -13 -4.801 1 96.88 97 ASP A N 1
ATOM 738 C CA . ASP A 1 97 ? -11.352 -12.508 -4.309 1 96.88 97 ASP A CA 1
ATOM 739 C C . ASP A 1 97 ? -10.219 -13.461 -4.664 1 96.88 97 ASP A C 1
ATOM 741 O O . ASP A 1 97 ? -10.305 -14.664 -4.395 1 96.88 97 ASP A O 1
ATOM 745 N N . THR A 1 98 ? -9.172 -12.938 -5.309 1 98.06 98 THR A N 1
ATOM 746 C CA . THR A 1 98 ? -8.172 -13.797 -5.926 1 98.06 98 THR A CA 1
ATOM 747 C C . THR A 1 98 ? -6.762 -13.359 -5.527 1 98.06 98 THR A C 1
ATOM 749 O O . THR A 1 98 ? -6.445 -12.172 -5.555 1 98.06 98 THR A O 1
ATOM 752 N N . LEU A 1 99 ? -5.957 -14.297 -5.082 1 98.75 99 LEU A N 1
ATOM 753 C CA . LEU A 1 99 ? -4.523 -14.102 -4.891 1 98.75 99 LEU A CA 1
ATOM 754 C C . LEU A 1 99 ? -3.746 -14.562 -6.117 1 98.75 99 LEU A C 1
ATOM 756 O O . LEU A 1 99 ? -3.926 -15.695 -6.582 1 98.75 99 LEU A O 1
ATOM 760 N N . VAL A 1 100 ? -2.928 -13.719 -6.633 1 98.88 100 VAL A N 1
ATOM 761 C CA . VAL A 1 100 ? -2.043 -14.039 -7.75 1 98.88 100 VAL A CA 1
ATOM 762 C C . VAL A 1 100 ? -0.588 -13.969 -7.289 1 98.88 100 VAL A C 1
ATOM 764 O O . VAL A 1 100 ? -0.118 -12.922 -6.852 1 98.88 100 VAL A O 1
ATOM 767 N N . CYS A 1 101 ? 0.139 -15.039 -7.379 1 98.88 101 CYS A N 1
ATOM 768 C CA . CYS A 1 101 ? 1.559 -15.086 -7.047 1 98.88 101 CYS A CA 1
ATOM 769 C C . CYS A 1 101 ? 2.412 -15.141 -8.305 1 98.88 101 CYS A C 1
ATOM 771 O O . CYS A 1 101 ? 2.346 -16.109 -9.062 1 98.88 101 CYS A O 1
ATOM 773 N N . GLY A 1 102 ? 3.203 -14.141 -8.516 1 98.62 102 GLY A N 1
ATOM 774 C CA . GLY A 1 102 ? 3.992 -14.047 -9.734 1 98.62 102 GLY A CA 1
ATOM 775 C C . GLY A 1 102 ? 5.359 -13.43 -9.516 1 98.62 102 GLY A C 1
ATOM 776 O O . GLY A 1 102 ? 6.016 -13.695 -8.5 1 98.62 102 GLY A O 1
ATOM 777 N N . HIS A 1 103 ? 5.816 -12.672 -10.555 1 98.44 103 HIS A N 1
ATOM 778 C CA . HIS A 1 103 ? 7.211 -12.242 -10.617 1 98.44 103 HIS A CA 1
ATOM 779 C C . HIS A 1 103 ? 7.32 -10.773 -11.008 1 98.44 103 HIS A C 1
ATOM 781 O O . HIS A 1 103 ? 6.355 -10.188 -11.508 1 98.44 103 HIS A O 1
ATOM 787 N N . GLU A 1 104 ? 8.516 -10.242 -10.68 1 97.44 104 GLU A N 1
ATOM 788 C CA . GLU A 1 104 ? 8.898 -9.023 -11.383 1 97.44 104 GLU A CA 1
ATOM 789 C C . GLU A 1 104 ? 9.57 -9.336 -12.719 1 97.44 104 GLU A C 1
ATOM 791 O O . GLU A 1 104 ? 10.195 -10.391 -12.867 1 97.44 104 GLU A O 1
ATOM 796 N N . PRO A 1 105 ? 9.383 -8.438 -13.727 1 97.56 105 PRO A N 1
ATOM 797 C CA . PRO A 1 105 ? 8.68 -7.156 -13.672 1 97.56 105 PRO A CA 1
ATOM 798 C C . PRO A 1 105 ? 7.176 -7.293 -13.867 1 97.56 105 PRO A C 1
ATOM 800 O O . PRO A 1 105 ? 6.445 -6.301 -13.797 1 97.56 105 PRO A O 1
ATOM 803 N N . PHE A 1 106 ? 6.68 -8.516 -14.07 1 98.44 106 PHE A N 1
ATOM 804 C CA . PHE A 1 106 ? 5.277 -8.734 -14.398 1 98.44 106 PHE A CA 1
ATOM 805 C C . PHE A 1 106 ? 4.367 -8.125 -13.344 1 98.44 106 PHE A C 1
ATOM 807 O O . PHE A 1 106 ? 3.398 -7.441 -13.672 1 98.44 106 PHE A O 1
ATOM 814 N N . MET A 1 107 ? 4.605 -8.312 -12.125 1 98.31 107 MET A N 1
ATOM 815 C CA . MET A 1 107 ? 3.736 -7.871 -11.039 1 98.31 107 MET A CA 1
ATOM 816 C C . MET A 1 107 ? 3.6 -6.352 -11.031 1 98.31 107 MET A C 1
ATOM 818 O O . MET A 1 107 ? 2.488 -5.828 -10.977 1 98.31 107 MET A O 1
ATOM 822 N N . GLY A 1 108 ? 4.77 -5.656 -11.016 1 97.88 108 GLY A N 1
ATOM 823 C CA . GLY A 1 108 ? 4.727 -4.203 -11.062 1 97.88 108 GLY A CA 1
ATOM 824 C C . GLY A 1 108 ? 4.031 -3.668 -12.297 1 97.88 108 GLY A C 1
ATOM 825 O O . GLY A 1 108 ? 3.264 -2.707 -12.219 1 97.88 108 GLY A O 1
ATOM 826 N N . GLU A 1 109 ? 4.25 -4.293 -13.398 1 98.12 109 GLU A N 1
ATOM 827 C CA . GLU A 1 109 ? 3.648 -3.867 -14.664 1 98.12 109 GLU A CA 1
ATOM 828 C C . GLU A 1 109 ? 2.15 -4.148 -14.68 1 98.12 109 GLU A C 1
ATOM 830 O O . GLU A 1 109 ? 1.369 -3.354 -15.203 1 98.12 109 GLU A O 1
ATOM 835 N N . ALA A 1 110 ? 1.771 -5.305 -14.156 1 98.19 110 ALA A N 1
ATOM 836 C CA . ALA A 1 110 ? 0.35 -5.633 -14.07 1 98.19 110 ALA A CA 1
ATOM 837 C C . ALA A 1 110 ? -0.393 -4.629 -13.195 1 98.19 110 ALA A C 1
ATOM 839 O O . ALA A 1 110 ? -1.452 -4.125 -13.578 1 98.19 110 ALA A O 1
ATOM 840 N N . ALA A 1 111 ? 0.184 -4.352 -12.07 1 97.62 111 ALA A N 1
ATOM 841 C CA . ALA A 1 111 ? -0.412 -3.355 -11.18 1 97.62 111 ALA A CA 1
ATOM 842 C C . ALA A 1 111 ? -0.533 -2.004 -11.875 1 97.62 111 ALA A C 1
ATOM 844 O O . ALA A 1 111 ? -1.594 -1.374 -11.844 1 97.62 111 ALA A O 1
ATOM 845 N N . SER A 1 112 ? 0.548 -1.606 -12.5 1 96.69 112 SER A N 1
ATOM 846 C CA . SER A 1 112 ? 0.561 -0.324 -13.195 1 96.69 112 SER A CA 1
ATOM 847 C C . SER A 1 112 ? -0.515 -0.269 -14.273 1 96.69 112 SER A C 1
ATOM 849 O O . SER A 1 112 ? -1.229 0.728 -14.398 1 96.69 112 SER A O 1
ATOM 851 N N . TYR A 1 113 ? -0.59 -1.307 -14.984 1 96.81 113 TYR A N 1
ATOM 852 C CA . TYR A 1 113 ? -1.561 -1.345 -16.078 1 96.81 113 TYR A CA 1
ATOM 853 C C . TYR A 1 113 ? -2.986 -1.296 -15.531 1 96.81 113 TYR A C 1
ATOM 855 O O . TYR A 1 113 ? -3.814 -0.523 -16.016 1 96.81 113 TYR A O 1
ATOM 863 N N . LEU A 1 114 ? -3.27 -2.104 -14.594 1 96.31 114 LEU A N 1
ATOM 864 C CA . LEU A 1 114 ? -4.609 -2.166 -14.023 1 96.31 114 LEU A CA 1
ATOM 865 C C . LEU A 1 114 ? -5.012 -0.822 -13.422 1 96.31 114 LEU A C 1
ATOM 867 O O . LEU A 1 114 ? -6.168 -0.412 -13.531 1 96.31 114 LEU A O 1
ATOM 871 N N . LEU A 1 115 ? -4.086 -0.142 -12.891 1 95.62 115 LEU A N 1
ATOM 872 C CA . LEU A 1 115 ? -4.391 1.06 -12.117 1 95.62 115 LEU A CA 1
ATOM 873 C C . LEU A 1 115 ? -4.387 2.295 -13.008 1 95.62 115 LEU A C 1
ATOM 875 O O . LEU A 1 115 ? -5.109 3.258 -12.75 1 95.62 115 LEU A O 1
ATOM 879 N N . THR A 1 116 ? -3.58 2.25 -14.102 1 94.06 116 THR A N 1
ATOM 880 C CA . THR A 1 116 ? -3.381 3.504 -14.82 1 94.06 116 THR A CA 1
ATOM 881 C C . THR A 1 116 ? -3.588 3.311 -16.312 1 94.06 116 THR A C 1
ATOM 883 O O . THR A 1 116 ? -3.646 4.285 -17.078 1 94.06 116 THR A O 1
ATOM 886 N N . GLY A 1 117 ? -3.568 2.102 -16.766 1 93.5 117 GLY A N 1
ATOM 887 C CA . GLY A 1 117 ? -3.664 1.812 -18.188 1 93.5 117 GLY A CA 1
ATOM 888 C C . GLY A 1 117 ? -2.316 1.782 -18.891 1 93.5 117 GLY A C 1
ATOM 889 O O . GLY A 1 117 ? -2.232 1.463 -20.078 1 93.5 117 GLY A O 1
ATOM 890 N N . ASN A 1 118 ? -1.212 2.082 -18.141 1 94.12 118 ASN A N 1
ATOM 891 C CA . ASN A 1 118 ? 0.148 2.084 -18.672 1 94.12 118 ASN A CA 1
ATOM 892 C C . ASN A 1 118 ? 1.062 1.16 -17.875 1 94.12 118 ASN A C 1
ATOM 894 O O . ASN A 1 118 ? 1.432 1.474 -16.734 1 94.12 118 ASN A O 1
ATOM 898 N N . PRO A 1 119 ? 1.523 0.06 -18.516 1 95.31 119 PRO A N 1
ATOM 899 C CA . PRO A 1 119 ? 2.34 -0.902 -17.766 1 95.31 119 PRO A CA 1
ATOM 900 C C . PRO A 1 119 ? 3.762 -0.404 -17.516 1 95.31 119 PRO A C 1
ATOM 902 O O . PRO A 1 119 ? 4.477 -0.96 -16.688 1 95.31 119 PRO A O 1
ATOM 905 N N . HIS A 1 120 ? 4.207 0.625 -18.172 1 91.44 120 HIS A N 1
ATOM 906 C CA . HIS A 1 120 ? 5.613 1.011 -18.156 1 91.44 120 HIS A CA 1
ATOM 907 C C . HIS A 1 120 ? 5.824 2.299 -17.359 1 91.44 120 HIS A C 1
ATOM 909 O O . HIS A 1 120 ? 6.879 2.93 -17.469 1 91.44 120 HIS A O 1
ATOM 915 N N . GLY A 1 121 ? 4.918 2.707 -16.578 1 84.62 121 GLY A N 1
ATOM 916 C CA . GLY A 1 121 ? 5 3.973 -15.867 1 84.62 121 GLY A CA 1
ATOM 917 C C . GLY A 1 121 ? 5.875 3.902 -14.633 1 84.62 121 GLY A C 1
ATOM 918 O O . GLY A 1 121 ? 6.191 4.93 -14.031 1 84.62 121 GLY A O 1
ATOM 919 N N . GLY A 1 122 ? 6.301 2.734 -14.242 1 88.25 122 GLY A N 1
ATOM 920 C CA . GLY A 1 122 ? 7.168 2.598 -13.086 1 88.25 122 GLY A CA 1
ATOM 921 C C . GLY A 1 122 ? 6.484 2.967 -11.781 1 88.25 122 GLY A C 1
ATOM 922 O O . GLY A 1 122 ? 7.117 3.521 -10.875 1 88.25 122 GLY A O 1
ATOM 923 N N . LEU A 1 123 ? 5.242 2.723 -11.656 1 93.81 123 LEU A N 1
ATOM 924 C CA . LEU A 1 123 ? 4.395 3.084 -10.523 1 93.81 123 LEU A CA 1
ATOM 925 C C . LEU A 1 123 ? 4.891 2.424 -9.242 1 93.81 123 LEU A C 1
ATOM 927 O O . LEU A 1 123 ? 4.922 3.059 -8.18 1 93.81 123 LEU A O 1
ATOM 931 N N . VAL A 1 124 ? 5.312 1.19 -9.328 1 95.38 124 VAL A N 1
ATOM 932 C CA . VAL A 1 124 ? 5.648 0.386 -8.156 1 95.38 124 VAL A CA 1
ATOM 933 C C . VAL A 1 124 ? 6.625 -0.717 -8.555 1 95.38 124 VAL A C 1
ATOM 935 O O . VAL A 1 124 ? 6.551 -1.259 -9.656 1 95.38 124 VAL A O 1
ATOM 938 N N . GLU A 1 125 ? 7.562 -0.933 -7.707 1 93.5 125 GLU A N 1
ATOM 939 C CA . GLU A 1 125 ? 8.344 -2.164 -7.711 1 93.5 125 GLU A CA 1
ATOM 940 C C . GLU A 1 125 ? 7.902 -3.105 -6.594 1 93.5 125 GLU A C 1
ATOM 942 O O . GLU A 1 125 ? 8.023 -2.775 -5.414 1 93.5 125 GLU A O 1
ATOM 947 N N . VAL A 1 126 ? 7.406 -4.246 -6.973 1 97.5 126 VAL A N 1
ATOM 948 C CA . VAL A 1 126 ? 6.949 -5.207 -5.973 1 97.5 126 VAL A CA 1
ATOM 949 C C . VAL A 1 126 ? 8.125 -6.055 -5.496 1 97.5 126 VAL A C 1
ATOM 951 O O . VAL A 1 126 ? 8.633 -6.902 -6.238 1 97.5 126 VAL A O 1
ATOM 954 N N . LYS A 1 127 ? 8.516 -5.863 -4.305 1 97.62 127 LYS A N 1
ATOM 955 C CA . LYS A 1 127 ? 9.641 -6.602 -3.748 1 97.62 127 LYS A CA 1
ATOM 956 C C . LYS A 1 127 ? 9.258 -8.055 -3.459 1 97.62 127 LYS A C 1
ATOM 958 O O . LYS A 1 127 ? 8.078 -8.383 -3.357 1 97.62 127 LYS A O 1
ATOM 963 N N . THR A 1 128 ? 10.297 -8.859 -3.361 1 98.56 128 THR A N 1
ATOM 964 C CA . THR A 1 128 ? 10.023 -10.266 -3.055 1 98.56 128 THR A CA 1
ATOM 965 C C . THR A 1 128 ? 9.219 -10.391 -1.765 1 98.56 128 THR A C 1
ATOM 967 O O . THR A 1 128 ? 9.523 -9.727 -0.77 1 98.56 128 THR A O 1
ATOM 970 N N . GLY A 1 129 ? 8.188 -11.164 -1.823 1 98.62 129 GLY A N 1
ATOM 971 C CA . GLY A 1 129 ? 7.355 -11.438 -0.662 1 98.62 129 GLY A CA 1
ATOM 972 C C . GLY A 1 129 ? 6.332 -10.352 -0.394 1 98.62 129 GLY A C 1
ATOM 973 O O . GLY A 1 129 ? 5.527 -10.461 0.534 1 98.62 129 GLY A O 1
ATOM 974 N N . SER A 1 130 ? 6.32 -9.328 -1.204 1 98.62 130 SER A N 1
ATOM 975 C CA . SER A 1 130 ? 5.379 -8.234 -0.996 1 98.62 130 SER A CA 1
ATOM 976 C C . SER A 1 130 ? 4.059 -8.5 -1.713 1 98.62 130 SER A C 1
ATOM 978 O O . SER A 1 130 ? 4.02 -9.234 -2.697 1 98.62 130 SER A O 1
ATOM 980 N N . ILE A 1 131 ? 2.994 -7.836 -1.198 1 98.81 131 ILE A N 1
ATOM 981 C CA . ILE A 1 131 ? 1.639 -8.07 -1.682 1 98.81 131 ILE A CA 1
ATOM 982 C C . ILE A 1 131 ? 0.876 -6.746 -1.733 1 98.81 131 ILE A C 1
ATOM 984 O O . ILE A 1 131 ? 1.111 -5.855 -0.914 1 98.81 131 ILE A O 1
ATOM 988 N N . MET A 1 132 ? 0.015 -6.582 -2.701 1 98.56 132 MET A N 1
ATOM 989 C CA . MET A 1 132 ? -0.883 -5.434 -2.77 1 98.56 132 MET A CA 1
ATOM 990 C C . MET A 1 132 ? -2.324 -5.879 -2.988 1 98.56 132 MET A C 1
ATOM 992 O O . MET A 1 132 ? -2.568 -6.938 -3.57 1 98.56 132 MET A O 1
ATOM 996 N N . SER A 1 133 ? -3.23 -5.121 -2.535 1 98.44 133 SER A N 1
ATOM 997 C CA . SER A 1 133 ? -4.668 -5.336 -2.68 1 98.44 133 SER A CA 1
ATOM 998 C C . SER A 1 133 ? -5.293 -4.289 -3.594 1 98.44 133 SER A C 1
ATOM 1000 O O . SER A 1 133 ? -5.125 -3.086 -3.373 1 98.44 133 SER A O 1
ATOM 1002 N N . LEU A 1 134 ? -5.914 -4.746 -4.625 1 97.69 134 LEU A N 1
ATOM 1003 C CA . LEU A 1 134 ? -6.66 -3.893 -5.543 1 97.69 134 LEU A CA 1
ATOM 1004 C C . LEU A 1 134 ? -8.156 -4.203 -5.477 1 97.69 134 LEU A C 1
ATOM 1006 O O . LEU A 1 134 ? -8.547 -5.336 -5.195 1 97.69 134 LEU A O 1
ATOM 1010 N N . SER A 1 135 ? -8.977 -3.24 -5.734 1 95.56 135 SER A N 1
ATOM 1011 C CA . SER A 1 135 ? -10.414 -3.436 -5.859 1 95.56 135 SER A CA 1
ATOM 1012 C C . SER A 1 135 ? -10.992 -2.604 -7 1 95.56 135 SER A C 1
ATOM 1014 O O . SER A 1 135 ? -10.398 -1.6 -7.402 1 95.56 135 SER A O 1
ATOM 1016 N N . ARG A 1 136 ? -12.078 -3.094 -7.48 1 89.12 136 ARG A N 1
ATOM 1017 C CA . ARG A 1 136 ? -12.766 -2.32 -8.508 1 89.12 136 ARG A CA 1
ATOM 1018 C C . ARG A 1 136 ? -13.492 -1.122 -7.902 1 89.12 136 ARG A C 1
ATOM 1020 O O . ARG A 1 136 ? -14.062 -1.22 -6.816 1 89.12 136 ARG A O 1
ATOM 1027 N N . GLY A 1 137 ? -13.367 -0.002 -8.602 1 76.62 137 GLY A N 1
ATOM 1028 C CA . GLY A 1 137 ? -14.102 1.171 -8.156 1 76.62 137 GLY A CA 1
ATOM 1029 C C . GLY A 1 137 ? -15.602 0.957 -8.125 1 76.62 137 GLY A C 1
ATOM 1030 O O . GLY A 1 137 ? -16.125 0.038 -8.766 1 76.62 137 GLY A O 1
ATOM 1031 N N . PRO A 1 138 ? -16.266 1.729 -7.289 1 67.25 138 PRO A N 1
ATOM 1032 C CA . PRO A 1 138 ? -17.703 1.55 -7.07 1 67.25 138 PRO A CA 1
ATOM 1033 C C . PRO A 1 138 ? -18.516 1.658 -8.359 1 67.25 138 PRO A C 1
ATOM 1035 O O . PRO A 1 138 ? -19.594 1.057 -8.469 1 67.25 138 PRO A O 1
ATOM 1038 N N . TYR A 1 139 ? -18.031 2.328 -9.297 1 67.88 139 TYR A N 1
ATOM 1039 C CA . TYR A 1 139 ? -18.812 2.502 -10.516 1 67.88 139 TYR A CA 1
ATOM 1040 C C . TYR A 1 139 ? -18.188 1.735 -11.672 1 67.88 139 TYR A C 1
ATOM 1042 O O . TYR A 1 139 ? -18.5 1.998 -12.836 1 67.88 139 TYR A O 1
ATOM 1050 N N . GLY A 1 140 ? -17.406 0.845 -11.297 1 64.88 140 GLY A N 1
ATOM 1051 C CA . GLY A 1 140 ? -16.781 0.029 -12.32 1 64.88 140 GLY A CA 1
ATOM 1052 C C . GLY A 1 140 ? -15.711 0.771 -13.102 1 64.88 140 GLY A C 1
ATOM 1053 O O . GLY A 1 140 ? -15.297 0.328 -14.172 1 64.88 140 GLY A O 1
ATOM 1054 N N . ASP A 1 141 ? -15.336 1.924 -12.539 1 68.19 141 ASP A N 1
ATOM 1055 C CA . ASP A 1 141 ? -14.469 2.844 -13.273 1 68.19 141 ASP A CA 1
ATOM 1056 C C . ASP A 1 141 ? -13 2.506 -13.055 1 68.19 141 ASP A C 1
ATOM 1058 O O . ASP A 1 141 ? -12.141 3.387 -13.109 1 68.19 141 ASP A O 1
ATOM 1062 N N . GLY A 1 142 ? -12.719 1.174 -12.867 1 85.94 142 GLY A N 1
ATOM 1063 C CA . GLY A 1 142 ? -11.305 0.815 -12.859 1 85.94 142 GLY A CA 1
ATOM 1064 C C . GLY A 1 142 ? -10.828 0.292 -11.516 1 85.94 142 GLY A C 1
ATOM 1065 O O . GLY A 1 142 ? -11.594 0.279 -10.547 1 85.94 142 GLY A O 1
ATOM 1066 N N . TRP A 1 143 ? -9.648 -0.187 -11.477 1 94.88 143 TRP A N 1
ATOM 1067 C CA . TRP A 1 143 ? -9.055 -0.735 -10.266 1 94.88 143 TRP A CA 1
ATOM 1068 C C . TRP A 1 143 ? -8.484 0.376 -9.391 1 94.88 143 TRP A C 1
ATOM 1070 O O . TRP A 1 143 ? -8.039 1.406 -9.891 1 94.88 143 TRP A O 1
ATOM 1080 N N . GLN A 1 144 ? -8.562 0.164 -8.141 1 95.5 144 GLN A N 1
ATOM 1081 C CA . GLN A 1 144 ? -7.953 1.064 -7.16 1 95.5 144 GLN A CA 1
ATOM 1082 C C . GLN A 1 144 ? -7.035 0.304 -6.207 1 95.5 144 GLN A C 1
ATOM 1084 O O . GLN A 1 144 ? -7.324 -0.835 -5.836 1 95.5 144 GLN A O 1
ATOM 1089 N N . LEU A 1 145 ? -5.992 0.948 -5.844 1 97.31 145 LEU A N 1
ATOM 1090 C CA . LEU A 1 145 ? -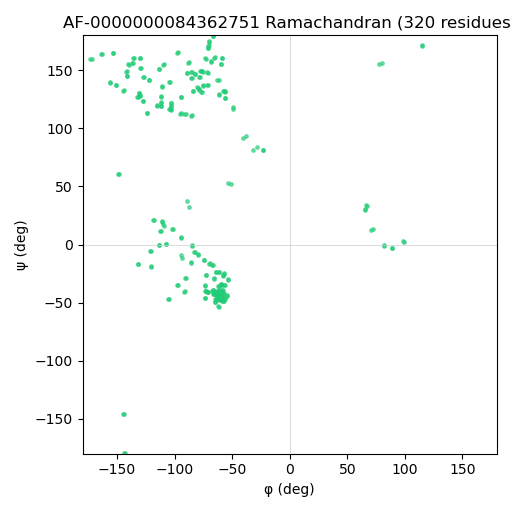5.102 0.403 -4.824 1 97.31 145 LEU A CA 1
ATOM 1091 C C . LEU A 1 145 ? -5.703 0.577 -3.432 1 97.31 145 LEU A C 1
ATOM 1093 O O . LEU A 1 145 ? -6.125 1.676 -3.064 1 97.31 145 LEU A O 1
ATOM 1097 N N . ARG A 1 146 ? -5.707 -0.478 -2.652 1 97.12 146 ARG A N 1
ATOM 1098 C CA . ARG A 1 146 ? -6.27 -0.407 -1.308 1 97.12 146 ARG A CA 1
ATOM 1099 C C . ARG A 1 146 ? -5.168 -0.387 -0.252 1 97.12 146 ARG A C 1
ATOM 1101 O O . ARG A 1 146 ? -5.234 0.386 0.706 1 97.12 146 ARG A O 1
ATOM 1108 N N . TRP A 1 147 ? -4.262 -1.253 -0.416 1 98 147 TRP A N 1
ATOM 1109 C CA . TRP A 1 147 ? -3.086 -1.293 0.446 1 98 147 TRP A CA 1
ATOM 1110 C C . TRP A 1 147 ? -1.979 -2.133 -0.183 1 98 147 TRP A C 1
ATOM 1112 O O . TRP A 1 147 ? -2.205 -2.824 -1.178 1 98 147 TRP A O 1
ATOM 1122 N N . MET A 1 148 ? -0.854 -2.006 0.266 1 98.44 148 MET A N 1
ATOM 1123 C CA . MET A 1 148 ? 0.341 -2.734 -0.147 1 98.44 148 MET A CA 1
ATOM 1124 C C . MET A 1 148 ? 1.322 -2.873 1.012 1 98.44 148 MET A C 1
ATOM 1126 O O . MET A 1 148 ? 1.549 -1.918 1.757 1 98.44 148 MET A O 1
ATOM 1130 N N . MET A 1 149 ? 1.908 -4.035 1.182 1 97.56 149 MET A N 1
ATOM 1131 C CA . MET A 1 149 ? 2.875 -4.266 2.252 1 97.56 149 MET A CA 1
ATOM 1132 C C . MET A 1 149 ? 3.85 -5.375 1.877 1 97.56 149 MET A C 1
ATOM 1134 O O . MET A 1 149 ? 3.629 -6.098 0.903 1 97.56 149 MET A O 1
ATOM 1138 N N . GLY A 1 150 ? 4.906 -5.461 2.6 1 97.56 150 GLY A N 1
ATOM 1139 C CA . GLY A 1 150 ? 5.902 -6.5 2.402 1 97.56 150 GLY A CA 1
ATOM 1140 C C . GLY A 1 150 ? 6.52 -6.992 3.697 1 97.56 150 GLY A C 1
ATOM 1141 O O . GLY A 1 150 ? 6.102 -6.582 4.785 1 97.56 150 GLY A O 1
ATOM 1142 N N . PRO A 1 151 ? 7.426 -7.914 3.568 1 97.12 151 PRO A N 1
ATOM 1143 C CA . PRO A 1 151 ? 8.016 -8.555 4.746 1 97.12 151 PRO A CA 1
ATOM 1144 C C . PRO A 1 151 ? 8.656 -7.551 5.703 1 97.12 151 PRO A C 1
ATOM 1146 O O . PRO A 1 151 ? 8.578 -7.719 6.922 1 97.12 151 PRO A O 1
ATOM 1149 N N . ARG A 1 152 ? 9.211 -6.547 5.203 1 92.38 152 ARG A N 1
ATOM 1150 C CA . ARG A 1 152 ? 9.852 -5.555 6.059 1 92.38 152 ARG A CA 1
ATOM 1151 C C . ARG A 1 152 ? 8.844 -4.883 6.98 1 92.38 152 ARG A C 1
ATOM 1153 O O . ARG A 1 152 ? 9.133 -4.648 8.156 1 92.38 152 ARG A O 1
ATOM 1160 N N . LEU A 1 153 ? 7.715 -4.586 6.469 1 92.69 153 LEU A N 1
ATOM 1161 C CA . LEU A 1 153 ? 6.691 -3.895 7.246 1 92.69 153 LEU A CA 1
ATOM 1162 C C . LEU A 1 153 ? 6.062 -4.828 8.273 1 92.69 153 LEU A C 1
ATOM 1164 O O . LEU A 1 153 ? 5.57 -4.379 9.305 1 92.69 153 LEU A O 1
ATOM 1168 N N . VAL A 1 154 ? 6.078 -6.09 8 1 92.06 154 VAL A N 1
ATOM 1169 C CA . VAL A 1 154 ? 5.406 -7.035 8.891 1 92.06 154 VAL A CA 1
ATOM 1170 C C . VAL A 1 154 ? 6.387 -7.547 9.938 1 92.06 154 VAL A C 1
ATOM 1172 O O . VAL A 1 154 ? 6.016 -7.762 11.094 1 92.06 154 VAL A O 1
ATOM 1175 N N . ARG A 1 155 ? 7.562 -7.82 9.602 1 85.12 155 ARG A N 1
ATOM 1176 C CA . ARG A 1 155 ? 8.562 -8.406 10.492 1 85.12 155 ARG A CA 1
ATOM 1177 C C . ARG A 1 155 ? 9.406 -7.32 11.148 1 85.12 155 ARG A C 1
ATOM 1179 O O . ARG A 1 155 ? 10.023 -7.555 12.188 1 85.12 155 ARG A O 1
ATOM 1186 N N . GLY A 1 156 ? 9.32 -6.188 10.727 1 73 156 GLY A N 1
ATOM 1187 C CA . GLY A 1 156 ? 10.266 -5.172 11.172 1 73 156 GLY A CA 1
ATOM 1188 C C . GLY A 1 156 ? 11.602 -5.246 10.453 1 73 156 GLY A C 1
ATOM 1189 O O . GLY A 1 156 ? 11.836 -6.16 9.664 1 73 156 GLY A O 1
ATOM 1190 N N . ALA A 1 157 ? 12.375 -4.062 10.398 1 55.81 157 ALA A N 1
ATOM 1191 C CA . ALA A 1 157 ? 13.68 -4.031 9.75 1 55.81 157 ALA A CA 1
ATOM 1192 C C . ALA A 1 157 ? 14.602 -5.113 10.312 1 55.81 157 ALA A C 1
ATOM 1194 O O . ALA A 1 157 ? 15.102 -4.992 11.43 1 55.81 157 ALA A O 1
ATOM 1195 N N . LYS A 1 158 ? 14.109 -6.375 10.312 1 49.78 158 LYS A N 1
ATOM 1196 C CA . LYS A 1 158 ? 15.266 -7.168 10.711 1 49.78 158 LYS A CA 1
ATOM 1197 C C . LYS A 1 158 ? 16.5 -6.812 9.875 1 49.78 158 LYS A C 1
ATOM 1199 O O . LYS A 1 158 ? 16.375 -6.562 8.672 1 49.78 158 LYS A O 1
ATOM 1204 N N . LYS A 1 159 ? 17.5 -6.312 10.438 1 42 159 LYS A N 1
ATOM 1205 C CA . LYS A 1 159 ? 18.812 -6.098 9.836 1 42 159 LYS A CA 1
ATOM 1206 C C . LYS A 1 159 ? 19.094 -7.117 8.734 1 42 159 LYS A C 1
ATOM 1208 O O . LYS A 1 159 ? 19 -8.328 8.961 1 42 159 LYS A O 1
ATOM 1213 N N . GLU A 1 160 ? 18.609 -6.848 7.535 1 36.41 160 GLU A N 1
ATOM 1214 C CA . GLU A 1 160 ? 19.172 -7.641 6.445 1 36.41 160 GLU A CA 1
ATOM 1215 C C . GLU A 1 160 ? 20.547 -8.18 6.816 1 36.41 160 GLU A C 1
ATOM 1217 O O . GLU A 1 160 ? 21.422 -7.426 7.223 1 36.41 160 GLU A O 1
ATOM 1222 N N . GLU A 1 161 ? 20.625 -9.203 7.516 1 30.41 161 GLU A N 1
ATOM 1223 C CA . GLU A 1 161 ? 21.969 -9.789 7.543 1 30.41 161 GLU A CA 1
ATOM 1224 C C . GLU A 1 161 ? 22.625 -9.742 6.164 1 30.41 161 GLU A C 1
ATOM 1226 O O . GLU A 1 161 ? 22.031 -10.195 5.18 1 30.41 161 GLU A O 1
ATOM 1231 N N . ASP A 1 162 ? 23.422 -8.648 5.797 1 27.27 162 ASP A N 1
ATOM 1232 C CA . ASP A 1 162 ? 24.438 -8.859 4.773 1 27.27 162 ASP A CA 1
ATOM 1233 C C . ASP A 1 162 ? 24.969 -10.297 4.809 1 27.27 162 ASP A C 1
ATOM 1235 O O . ASP A 1 162 ? 25.25 -10.828 5.879 1 27.27 162 ASP A O 1
ATOM 1239 N N . MET B 1 1 ? 15 9.664 -0.214 1 89.81 1 MET B N 1
ATOM 1240 C CA . MET B 1 1 ? 13.977 10.367 0.561 1 89.81 1 MET B CA 1
ATOM 1241 C C . MET B 1 1 ? 12.641 9.641 0.48 1 89.81 1 MET B C 1
ATOM 1243 O O . MET B 1 1 ? 12.258 9.156 -0.585 1 89.81 1 MET B O 1
ATOM 1247 N N . ARG B 1 2 ? 11.977 9.617 1.66 1 95.88 2 ARG B N 1
ATOM 1248 C CA . ARG B 1 2 ? 10.625 9.062 1.712 1 95.88 2 ARG B CA 1
ATOM 1249 C C . ARG B 1 2 ? 9.594 10.156 1.968 1 95.88 2 ARG B C 1
ATOM 1251 O O . ARG B 1 2 ? 9.828 11.062 2.775 1 95.88 2 ARG B O 1
ATOM 1258 N N . LEU B 1 3 ? 8.586 10.031 1.228 1 98.06 3 LEU B N 1
ATOM 1259 C CA . LEU B 1 3 ? 7.414 10.875 1.44 1 98.06 3 LEU B CA 1
ATOM 1260 C C . LEU B 1 3 ? 6.23 10.055 1.936 1 98.06 3 LEU B C 1
ATOM 1262 O O . LEU B 1 3 ? 5.805 9.109 1.271 1 98.06 3 LEU B O 1
ATOM 1266 N N . TYR B 1 4 ? 5.773 10.391 3.094 1 98.69 4 TYR B N 1
ATOM 1267 C CA . TYR B 1 4 ? 4.605 9.727 3.662 1 98.69 4 TYR B CA 1
ATOM 1268 C C . TYR B 1 4 ? 3.369 10.617 3.545 1 98.69 4 TYR B C 1
ATOM 1270 O O . TYR B 1 4 ? 3.357 11.742 4.051 1 98.69 4 TYR B O 1
ATOM 1278 N N . LEU B 1 5 ? 2.377 10.156 2.85 1 98.81 5 LEU B N 1
ATOM 1279 C CA . LEU B 1 5 ? 1.093 10.836 2.738 1 98.81 5 LEU B CA 1
ATOM 1280 C C . LEU B 1 5 ? 0.04 10.164 3.607 1 98.81 5 LEU B C 1
ATOM 1282 O O . LEU B 1 5 ? -0.242 8.977 3.436 1 98.81 5 LEU B O 1
ATOM 1286 N N . MET B 1 6 ? -0.557 10.914 4.539 1 98.88 6 MET B N 1
ATOM 1287 C CA . MET B 1 6 ? -1.555 10.375 5.457 1 98.88 6 MET B CA 1
ATOM 1288 C C . MET B 1 6 ? -2.807 11.242 5.48 1 98.88 6 MET B C 1
ATOM 1290 O O . MET B 1 6 ? -2.717 12.461 5.621 1 98.88 6 MET B O 1
ATOM 1294 N N . ARG B 1 7 ? -3.893 10.633 5.297 1 98.94 7 ARG B N 1
ATOM 1295 C CA . ARG B 1 7 ? -5.125 11.367 5.57 1 98.94 7 ARG B CA 1
ATOM 1296 C C . ARG B 1 7 ? -5.398 11.438 7.07 1 98.94 7 ARG B C 1
ATOM 1298 O O . ARG B 1 7 ? -5.121 10.484 7.805 1 98.94 7 ARG B O 1
ATOM 1305 N N . HIS B 1 8 ? -6.02 12.477 7.449 1 98.81 8 HIS B N 1
ATOM 1306 C CA . HIS B 1 8 ? -6.383 12.609 8.859 1 98.81 8 HIS B CA 1
ATOM 1307 C C . HIS B 1 8 ? -7.277 11.461 9.312 1 98.81 8 HIS B C 1
ATOM 1309 O O . HIS B 1 8 ? -7.883 10.773 8.484 1 98.81 8 HIS B O 1
ATOM 1315 N N . GLY B 1 9 ? -7.34 11.25 10.664 1 98.62 9 GLY B N 1
ATOM 1316 C CA . GLY B 1 9 ? -8.258 10.273 11.219 1 98.62 9 GLY B CA 1
ATOM 1317 C C . GLY B 1 9 ? -9.711 10.688 11.117 1 98.62 9 GLY B C 1
ATOM 1318 O O . GLY B 1 9 ? -10.008 11.828 10.766 1 98.62 9 GLY B O 1
ATOM 1319 N N . LYS B 1 10 ? -10.578 9.781 11.453 1 98 10 LYS B N 1
ATOM 1320 C CA . LYS B 1 10 ? -12.008 10.07 11.461 1 98 10 LYS B CA 1
ATOM 1321 C C . LYS B 1 10 ? -12.32 11.242 12.391 1 98 10 LYS B C 1
ATOM 1323 O O . LYS B 1 10 ? -11.844 11.289 13.531 1 98 10 LYS B O 1
ATOM 1328 N N . ALA B 1 11 ? -13.102 12.164 11.883 1 96.94 11 ALA B N 1
ATOM 1329 C CA . ALA B 1 11 ? -13.391 13.383 12.625 1 96.94 11 ALA B CA 1
ATOM 1330 C C . ALA B 1 11 ? -14.836 13.406 13.102 1 96.94 11 ALA B C 1
ATOM 1332 O O . ALA B 1 11 ? -15.703 12.75 12.516 1 96.94 11 ALA B O 1
ATOM 1333 N N . GLU B 1 12 ? -15 14.125 14.125 1 94.31 12 GLU B N 1
ATOM 1334 C CA . GLU B 1 12 ? -16.359 14.344 14.641 1 94.31 12 GLU B CA 1
ATOM 1335 C C . GLU B 1 12 ? -17.172 15.188 13.68 1 94.31 12 GLU B C 1
ATOM 1337 O O . GLU B 1 12 ? -16.625 15.898 12.836 1 94.31 12 GLU B O 1
ATOM 1342 N N . PHE B 1 13 ? -18.469 14.992 13.859 1 87.69 13 PHE B N 1
ATOM 1343 C CA . PHE B 1 13 ? -19.344 15.898 13.133 1 87.69 13 PHE B CA 1
ATOM 1344 C C . PHE B 1 13 ? -19.422 17.25 13.828 1 87.69 13 PHE B C 1
ATOM 1346 O O . PHE B 1 13 ? -19.234 17.344 15.039 1 87.69 13 PHE B O 1
ATOM 1353 N N . GLY B 1 14 ? -19.516 18.328 13.047 1 81.94 14 GLY B N 1
ATOM 1354 C CA . GLY B 1 14 ? -19.672 19.641 13.656 1 81.94 14 GLY B CA 1
ATOM 1355 C C . GLY B 1 14 ? -19.953 20.734 12.641 1 81.94 14 GLY B C 1
ATOM 1356 O O . GLY B 1 14 ? -19.766 20.531 11.438 1 81.94 14 GLY B O 1
ATOM 1357 N N . PRO B 1 15 ? -20.469 21.734 13.141 1 75.81 15 PRO B N 1
ATOM 1358 C CA . PRO B 1 15 ? -20.922 22.828 12.281 1 75.81 15 PRO B CA 1
ATOM 1359 C C . PRO B 1 15 ? -19.781 23.531 11.555 1 75.81 15 PRO B C 1
ATOM 1361 O O . PRO B 1 15 ? -19.953 23.969 10.414 1 75.81 15 PRO B O 1
ATOM 1364 N N . GLU B 1 16 ? -18.734 23.734 12.336 1 86.62 16 GLU B N 1
ATOM 1365 C CA . GLU B 1 16 ? -17.594 24.391 11.719 1 86.62 16 GLU B CA 1
ATOM 1366 C C . GLU B 1 16 ? -16.578 23.375 11.203 1 86.62 16 GLU B C 1
ATOM 1368 O O . GLU B 1 16 ? -15.828 22.797 11.984 1 86.62 16 GLU B O 1
ATOM 1373 N N . ASP B 1 17 ? -16.438 23.328 9.992 1 85.69 17 ASP B N 1
ATOM 1374 C CA . ASP B 1 17 ? -15.641 22.266 9.383 1 85.69 17 ASP B CA 1
ATOM 1375 C C . ASP B 1 17 ? -14.18 22.359 9.812 1 85.69 17 ASP B C 1
ATOM 1377 O O . ASP B 1 17 ? -13.57 21.344 10.18 1 85.69 17 ASP B O 1
ATOM 1381 N N . ALA B 1 18 ? -13.641 23.609 9.828 1 88.44 18 ALA B N 1
ATOM 1382 C CA . ALA B 1 18 ? -12.211 23.781 10.078 1 88.44 18 ALA B CA 1
ATOM 1383 C C . ALA B 1 18 ? -11.852 23.359 11.508 1 88.44 18 ALA B C 1
ATOM 1385 O O . ALA B 1 18 ? -10.719 22.969 11.781 1 88.44 18 ALA B O 1
ATOM 1386 N N . ASP B 1 19 ? -12.758 23.266 12.336 1 91 19 ASP B N 1
ATOM 1387 C CA . ASP B 1 19 ? -12.484 23.047 13.75 1 91 19 ASP B CA 1
ATOM 1388 C C . ASP B 1 19 ? -12.836 21.625 14.172 1 91 19 ASP B C 1
ATOM 1390 O O . ASP B 1 19 ? -12.633 21.25 15.328 1 91 19 ASP B O 1
ATOM 1394 N N . ARG B 1 20 ? -13.312 20.891 13.172 1 93.88 20 ARG B N 1
ATOM 1395 C CA . ARG B 1 20 ? -13.672 19.531 13.523 1 93.88 20 ARG B CA 1
ATOM 1396 C C . ARG B 1 20 ? -12.453 18.766 14.031 1 93.88 20 ARG B C 1
ATOM 1398 O O . ARG B 1 20 ? -11.406 18.734 13.375 1 93.88 20 ARG B O 1
ATOM 1405 N N . ARG B 1 21 ? -12.648 18.172 15.172 1 96.31 21 ARG B N 1
ATOM 1406 C CA . ARG B 1 21 ? -11.586 17.406 15.805 1 96.31 21 ARG B CA 1
ATOM 1407 C C . ARG B 1 21 ? -11.734 15.914 15.508 1 96.31 21 ARG B C 1
ATOM 1409 O O . ARG B 1 21 ? -12.789 15.477 15.039 1 96.31 21 ARG B O 1
ATOM 1416 N N . LEU B 1 22 ? -10.688 15.164 15.758 1 98.12 22 LEU B N 1
ATOM 1417 C CA . LEU B 1 22 ? -10.781 13.719 15.602 1 98.12 22 LEU B CA 1
ATOM 1418 C C . LEU B 1 22 ? -11.82 13.141 16.547 1 98.12 22 LEU B C 1
ATOM 1420 O O . LEU B 1 22 ? -11.938 13.578 17.703 1 98.12 22 LEU B O 1
ATOM 1424 N N . SER B 1 23 ? -12.555 12.164 16.094 1 97.81 23 SER B N 1
ATOM 1425 C CA . SER B 1 23 ? -13.406 11.383 16.984 1 97.81 23 SER B CA 1
ATOM 1426 C C . SER B 1 23 ? -12.57 10.477 17.891 1 97.81 23 SER B C 1
ATOM 1428 O O . SER B 1 23 ? -11.359 10.328 17.672 1 97.81 23 SER B O 1
ATOM 1430 N N . VAL B 1 24 ? -13.203 9.906 18.859 1 97.31 24 VAL B N 1
ATOM 1431 C CA . VAL B 1 24 ? -12.516 8.961 19.734 1 97.31 24 VAL B CA 1
ATOM 1432 C C . VAL B 1 24 ? -11.969 7.797 18.922 1 97.31 24 VAL B C 1
ATOM 1434 O O . VAL B 1 24 ? -10.797 7.434 19.047 1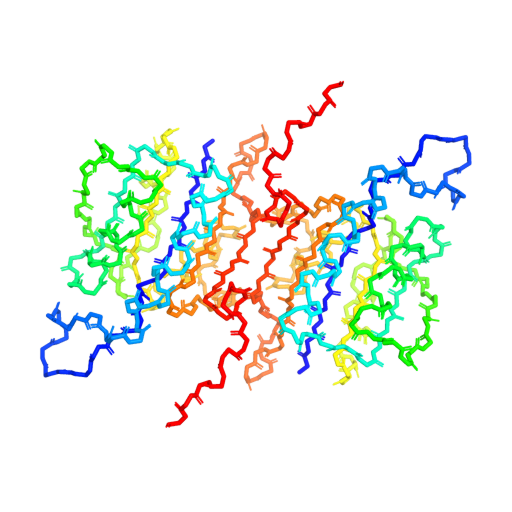 97.31 24 VAL B O 1
ATOM 1437 N N . ARG B 1 25 ? -12.812 7.309 18.094 1 96.38 25 ARG B N 1
ATOM 1438 C CA . ARG B 1 25 ? -12.398 6.211 17.234 1 96.38 25 ARG B CA 1
ATOM 1439 C C . ARG B 1 25 ? -11.281 6.652 16.281 1 96.38 25 ARG B C 1
ATOM 1441 O O . ARG B 1 25 ? -10.359 5.883 16 1 96.38 25 ARG B O 1
ATOM 1448 N N . GLY B 1 26 ? -11.422 7.848 15.781 1 97.94 26 GLY B N 1
ATOM 1449 C CA . GLY B 1 26 ? -10.391 8.391 14.914 1 97.94 26 GLY B CA 1
ATOM 1450 C C . GLY B 1 26 ? -9.031 8.461 15.586 1 97.94 26 GLY B C 1
ATOM 1451 O O . GLY B 1 26 ? -8.016 8.117 14.977 1 97.94 26 GLY B O 1
ATOM 1452 N N . ARG B 1 27 ? -9.031 8.883 16.797 1 98.25 27 ARG B N 1
ATOM 1453 C CA . ARG B 1 27 ? -7.797 8.969 17.562 1 98.25 27 ARG B CA 1
ATOM 1454 C C . ARG B 1 27 ? -7.215 7.578 17.812 1 98.25 27 ARG B C 1
ATOM 1456 O O . ARG B 1 27 ? -6 7.383 17.703 1 98.25 27 ARG B O 1
ATOM 1463 N N . GLU B 1 28 ? -8.039 6.652 18.125 1 97.69 28 GLU B N 1
ATOM 1464 C CA . GLU B 1 28 ? -7.602 5.277 18.359 1 97.69 28 GLU B CA 1
ATOM 1465 C C . GLU B 1 28 ? -6.984 4.676 17.094 1 97.69 28 GLU B C 1
ATOM 1467 O O . GLU B 1 28 ? -5.945 4.016 17.156 1 97.69 28 GLU B O 1
ATOM 1472 N N . ASP B 1 29 ? -7.621 4.918 16.031 1 97.94 29 ASP B N 1
ATOM 1473 C CA . ASP B 1 29 ? -7.148 4.398 14.742 1 97.94 29 ASP B CA 1
ATOM 1474 C C . ASP B 1 29 ? -5.777 4.98 14.391 1 97.94 29 ASP B C 1
ATOM 1476 O O . ASP B 1 29 ? -4.859 4.238 14.039 1 97.94 29 ASP B O 1
ATOM 1480 N N . VAL B 1 30 ? -5.66 6.254 14.531 1 98.5 30 VAL B N 1
ATOM 1481 C CA . VAL B 1 30 ? -4.414 6.93 14.188 1 98.5 30 VAL B CA 1
ATOM 1482 C C . VAL B 1 30 ? -3.309 6.496 15.148 1 98.5 30 VAL B C 1
ATOM 1484 O O . VAL B 1 30 ? -2.166 6.281 14.734 1 98.5 30 VAL B O 1
ATOM 1487 N N . SER B 1 31 ? -3.662 6.355 16.391 1 98.38 31 SER B N 1
ATOM 1488 C CA . SER B 1 31 ? -2.695 5.898 17.391 1 98.38 31 SER B CA 1
ATOM 1489 C C . SER B 1 31 ? -2.189 4.5 17.062 1 98.38 31 SER B C 1
ATOM 1491 O O . SER B 1 31 ? -1.002 4.207 17.234 1 98.38 31 SER B O 1
ATOM 1493 N N . ALA B 1 32 ? -3.064 3.656 16.641 1 97.5 32 ALA B N 1
ATOM 1494 C CA . ALA B 1 32 ? -2.674 2.299 16.266 1 97.5 32 ALA B CA 1
ATOM 1495 C C . ALA B 1 32 ? -1.704 2.311 15.094 1 97.5 32 ALA B C 1
ATOM 1497 O O . ALA B 1 32 ? -0.696 1.6 15.102 1 97.5 32 ALA B O 1
ATOM 1498 N N . VAL B 1 33 ? -2.008 3.115 14.117 1 97.81 33 VAL B N 1
ATOM 1499 C CA . VAL B 1 33 ? -1.136 3.232 12.953 1 97.81 33 VAL B CA 1
ATOM 1500 C C . VAL B 1 33 ? 0.22 3.793 13.375 1 97.81 33 VAL B C 1
ATOM 1502 O O . VAL B 1 33 ? 1.266 3.279 12.969 1 97.81 33 VAL B O 1
ATOM 1505 N N . ALA B 1 34 ? 0.197 4.809 14.227 1 97.94 34 ALA B N 1
ATOM 1506 C CA . ALA B 1 34 ? 1.426 5.434 14.711 1 97.94 34 ALA B CA 1
ATOM 1507 C C . ALA B 1 34 ? 2.293 4.422 15.461 1 97.94 34 ALA B C 1
ATOM 1509 O O . ALA B 1 34 ? 3.502 4.34 15.227 1 97.94 34 ALA B O 1
ATOM 1510 N N . ALA B 1 35 ? 1.675 3.691 16.328 1 96.25 35 ALA B N 1
ATOM 1511 C CA . ALA B 1 35 ? 2.391 2.689 17.109 1 96.25 35 ALA B CA 1
ATOM 1512 C C . ALA B 1 35 ? 3.016 1.629 16.203 1 96.25 35 ALA B C 1
ATOM 1514 O O . ALA B 1 35 ? 4.148 1.196 16.438 1 96.25 35 ALA B O 1
ATOM 1515 N N . TYR B 1 36 ? 2.246 1.242 15.273 1 95.62 36 TYR B N 1
ATOM 1516 C CA . TYR B 1 36 ? 2.754 0.252 14.336 1 95.62 36 TYR B CA 1
ATOM 1517 C C . TYR B 1 36 ? 3.982 0.777 13.602 1 95.62 36 TYR B C 1
ATOM 1519 O O . TYR B 1 36 ? 5.004 0.09 13.516 1 95.62 36 TYR B O 1
ATOM 1527 N N . LEU B 1 37 ? 3.92 1.974 13.086 1 96.5 37 LEU B N 1
ATOM 1528 C CA . LEU B 1 37 ? 5.039 2.592 12.383 1 96.5 37 LEU B CA 1
ATOM 1529 C C . LEU B 1 37 ? 6.27 2.672 13.281 1 96.5 37 LEU B C 1
ATOM 1531 O O . LEU B 1 37 ? 7.383 2.361 12.852 1 96.5 37 LEU B O 1
ATOM 1535 N N . GLY B 1 38 ? 6.055 3.154 14.453 1 94.5 38 GLY B N 1
ATOM 1536 C CA . GLY B 1 38 ? 7.152 3.201 15.406 1 94.5 38 GLY B CA 1
ATOM 1537 C C . GLY B 1 38 ? 7.816 1.854 15.617 1 94.5 38 GLY B C 1
ATOM 1538 O O . GLY B 1 38 ? 9.039 1.765 15.695 1 94.5 38 GLY B O 1
ATOM 1539 N N . GLY B 1 39 ? 6.988 0.827 15.758 1 92.19 39 GLY B N 1
ATOM 1540 C CA . GLY B 1 39 ? 7.484 -0.527 15.938 1 92.19 39 GLY B CA 1
ATOM 1541 C C . GLY B 1 39 ? 8.312 -1.022 14.773 1 92.19 39 GLY B C 1
ATOM 1542 O O . GLY B 1 39 ? 9.125 -1.939 14.922 1 92.19 39 GLY B O 1
ATOM 1543 N N . GLN B 1 40 ? 8.109 -0.461 13.648 1 92.06 40 GLN B N 1
ATOM 1544 C CA . GLN B 1 40 ? 8.859 -0.835 12.453 1 92.06 40 GLN B CA 1
ATOM 1545 C C . GLN B 1 40 ? 10.07 0.077 12.258 1 92.06 40 GLN B C 1
ATOM 1547 O O . GLN B 1 40 ? 10.672 0.101 11.18 1 92.06 40 GLN B O 1
ATOM 1552 N N . ASP B 1 41 ? 10.352 0.941 13.164 1 91.94 41 ASP B N 1
ATOM 1553 C CA . ASP B 1 41 ? 11.5 1.844 13.203 1 91.94 41 ASP B CA 1
ATOM 1554 C C . ASP B 1 41 ? 11.438 2.859 12.062 1 91.94 41 ASP B C 1
ATOM 1556 O O . ASP B 1 41 ? 12.469 3.205 11.484 1 91.94 41 ASP B O 1
ATOM 1560 N N . ILE B 1 42 ? 10.281 3.199 11.672 1 94.44 42 ILE B N 1
ATOM 1561 C CA . ILE B 1 42 ? 10.102 4.285 10.719 1 94.44 42 ILE B CA 1
ATOM 1562 C C . ILE B 1 42 ? 10.234 5.629 11.43 1 94.44 42 ILE B C 1
ATOM 1564 O O . ILE B 1 42 ? 9.664 5.824 12.508 1 94.44 42 ILE B O 1
ATOM 1568 N N . ALA B 1 43 ? 10.969 6.469 10.844 1 95.06 43 ALA B N 1
ATOM 1569 C CA . ALA B 1 43 ? 11.18 7.801 11.398 1 95.06 43 ALA B CA 1
ATOM 1570 C C . ALA B 1 43 ? 11.234 8.859 10.297 1 95.06 43 ALA B C 1
ATOM 1572 O O . ALA B 1 43 ? 11.672 8.57 9.18 1 95.06 43 ALA B O 1
ATOM 1573 N N . VAL B 1 44 ? 10.797 10.016 10.633 1 97.31 44 VAL B N 1
ATOM 1574 C CA . VAL B 1 44 ? 10.859 11.125 9.695 1 97.31 44 VAL B CA 1
ATOM 1575 C C . VAL B 1 44 ? 11.492 12.344 10.375 1 97.31 44 VAL B C 1
ATOM 1577 O O . VAL B 1 44 ? 11.516 12.43 11.602 1 97.31 44 VAL B O 1
ATOM 1580 N N . SER B 1 45 ? 11.969 13.25 9.531 1 96.44 45 SER B N 1
ATOM 1581 C CA . SER B 1 45 ? 12.641 14.43 10.07 1 96.44 45 SER B CA 1
ATOM 1582 C C . SER B 1 45 ? 11.852 15.703 9.773 1 96.44 45 SER B C 1
ATOM 1584 O O . SER B 1 45 ? 12.281 16.797 10.125 1 96.44 45 SER B O 1
ATOM 1586 N N . LYS B 1 46 ? 10.734 15.57 9.102 1 97.62 46 LYS B N 1
ATOM 1587 C CA . LYS B 1 46 ? 9.828 16.672 8.812 1 97.62 46 LYS B CA 1
ATOM 1588 C C . LYS B 1 46 ? 8.375 16.219 8.852 1 97.62 46 LYS B C 1
ATOM 1590 O O . LYS B 1 46 ? 8.039 15.148 8.359 1 97.62 46 LYS B O 1
ATOM 1595 N N . VAL B 1 47 ? 7.523 16.953 9.523 1 98.5 47 VAL B N 1
ATOM 1596 C CA . VAL B 1 47 ? 6.09 16.688 9.586 1 98.5 47 VAL B CA 1
ATOM 1597 C C . VAL B 1 47 ? 5.305 17.938 9.211 1 98.5 47 VAL B C 1
ATOM 1599 O O . VAL B 1 47 ? 5.492 19 9.82 1 98.5 47 VAL B O 1
ATOM 1602 N N . VAL B 1 48 ? 4.465 17.797 8.211 1 98.62 48 VAL B N 1
ATOM 1603 C CA . VAL B 1 48 ? 3.621 18.891 7.777 1 98.62 48 VAL B CA 1
ATOM 1604 C C . VAL B 1 48 ? 2.152 18.484 7.852 1 98.62 48 VAL B C 1
ATOM 1606 O O . VAL B 1 48 ? 1.812 17.328 7.617 1 98.62 48 VAL B O 1
ATOM 1609 N N . HIS B 1 49 ? 1.302 19.391 8.25 1 98.69 49 HIS B N 1
ATOM 1610 C CA . HIS B 1 49 ? -0.135 19.141 8.289 1 98.69 49 HIS B CA 1
ATOM 1611 C C . HIS B 1 49 ? -0.917 20.328 7.734 1 98.69 49 HIS B C 1
ATOM 1613 O O . HIS B 1 49 ? -0.414 21.453 7.723 1 98.69 49 HIS B O 1
ATOM 1619 N N . SER B 1 50 ? -2.102 20.078 7.273 1 98.5 50 SER B N 1
ATOM 1620 C CA . SER B 1 50 ? -2.969 21.156 6.801 1 98.5 50 SER B CA 1
ATOM 1621 C C . SER B 1 50 ? -3.387 22.078 7.945 1 98.5 50 SER B C 1
ATOM 1623 O O . SER B 1 50 ? -3.057 21.828 9.109 1 98.5 50 SER B O 1
ATOM 1625 N N . THR B 1 51 ? -4.18 23.125 7.617 1 97.31 51 THR B N 1
ATOM 1626 C CA . THR B 1 51 ? -4.598 24.109 8.602 1 97.31 51 THR B CA 1
ATOM 1627 C C . THR B 1 51 ? -5.801 23.609 9.398 1 97.31 51 THR B C 1
ATOM 1629 O O . THR B 1 51 ? -6.219 24.234 10.375 1 97.31 51 THR B O 1
ATOM 1632 N N . LEU B 1 52 ? -6.352 22.469 9.023 1 97.69 52 LEU B N 1
ATOM 1633 C CA . LEU B 1 52 ? -7.551 21.969 9.68 1 97.69 52 LEU B CA 1
ATOM 1634 C C . LEU B 1 52 ? -7.195 21.172 10.938 1 97.69 52 LEU B C 1
ATOM 1636 O O . LEU B 1 52 ? -6.227 20.406 10.938 1 97.69 52 LEU B O 1
ATOM 1640 N N . ALA B 1 53 ? -7.977 21.281 11.945 1 97.81 53 ALA B N 1
ATOM 1641 C CA . ALA B 1 53 ? -7.68 20.766 13.273 1 97.81 53 ALA B CA 1
ATOM 1642 C C . ALA B 1 53 ? -7.504 19.25 13.25 1 97.81 53 ALA B C 1
ATOM 1644 O O . ALA B 1 53 ? -6.633 18.719 13.93 1 97.81 53 ALA B O 1
ATOM 1645 N N . ARG B 1 54 ? -8.328 18.578 12.547 1 98.25 54 ARG B N 1
ATOM 1646 C CA . ARG B 1 54 ? -8.273 17.125 12.508 1 98.25 54 ARG B CA 1
ATOM 1647 C C . ARG B 1 54 ? -6.941 16.641 11.938 1 98.25 54 ARG B C 1
ATOM 1649 O O . ARG B 1 54 ? -6.41 15.609 12.367 1 98.25 54 ARG B O 1
ATOM 1656 N N . ALA B 1 55 ? -6.379 17.359 10.969 1 98.62 55 ALA B N 1
ATOM 1657 C CA . ALA B 1 55 ? -5.074 17.016 10.406 1 98.62 55 ALA B CA 1
ATOM 1658 C C . ALA B 1 55 ? -3.951 17.328 11.391 1 98.62 55 ALA B C 1
ATOM 1660 O O . ALA B 1 55 ? -2.99 16.562 11.508 1 98.62 55 ALA B O 1
ATOM 1661 N N . ARG B 1 56 ? -4.078 18.438 12.039 1 98.31 56 ARG B N 1
ATOM 1662 C CA . ARG B 1 56 ? -3.1 18.797 13.062 1 98.31 56 ARG B CA 1
ATOM 1663 C C . ARG B 1 56 ? -3.051 17.734 14.164 1 98.31 56 ARG B C 1
ATOM 1665 O O . ARG B 1 56 ? -1.972 17.281 14.547 1 98.31 56 ARG B O 1
ATOM 1672 N N . GLU B 1 57 ? -4.176 17.312 14.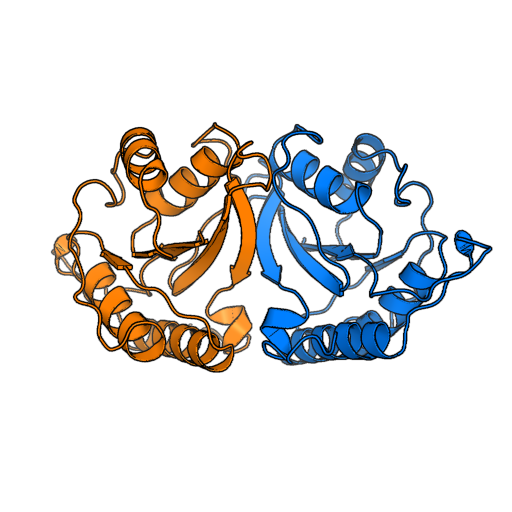594 1 98.62 57 GLU B N 1
ATOM 1673 C CA . GLU B 1 57 ? -4.25 16.281 15.641 1 98.62 57 GLU B CA 1
ATOM 1674 C C . GLU B 1 57 ? -3.637 14.969 15.172 1 98.62 57 GLU B C 1
ATOM 1676 O O . GLU B 1 57 ? -2.924 14.312 15.93 1 98.62 57 GLU B O 1
ATOM 1681 N N . THR B 1 58 ? -3.945 14.641 13.984 1 98.88 58 THR B N 1
ATOM 1682 C CA . THR B 1 58 ? -3.379 13.43 13.406 1 98.88 58 THR B CA 1
ATOM 1683 C C . THR B 1 58 ? -1.854 13.5 13.391 1 98.88 58 THR B C 1
ATOM 1685 O O . THR B 1 58 ? -1.179 12.555 13.812 1 98.88 58 THR B O 1
ATOM 1688 N N . ALA B 1 59 ? -1.341 14.602 12.93 1 98.75 59 ALA B N 1
ATOM 1689 C CA . ALA B 1 59 ? 0.104 14.812 12.867 1 98.75 59 ALA B CA 1
ATOM 1690 C C . ALA B 1 59 ? 0.737 14.719 14.25 1 98.75 59 ALA B C 1
ATOM 1692 O O . ALA B 1 59 ? 1.802 14.117 14.414 1 98.75 59 ALA B O 1
ATOM 1693 N N . GLU B 1 60 ? 0.099 15.297 15.203 1 98.44 60 GLU B N 1
ATOM 1694 C CA . GLU B 1 60 ? 0.601 15.266 16.578 1 98.44 60 GLU B CA 1
ATOM 1695 C C . GLU B 1 60 ? 0.701 13.836 17.094 1 98.44 60 GLU B C 1
ATOM 1697 O O . GLU B 1 60 ? 1.723 13.445 17.672 1 98.44 60 GLU B O 1
ATOM 1702 N N . ILE B 1 61 ? -0.316 13.062 16.875 1 98.5 61 ILE B N 1
ATOM 1703 C CA . ILE B 1 61 ? -0.372 11.688 17.359 1 98.5 61 ILE B CA 1
ATOM 1704 C C . ILE B 1 61 ? 0.713 10.859 16.688 1 98.5 61 ILE B C 1
ATOM 1706 O O . ILE B 1 61 ? 1.47 10.148 17.344 1 98.5 61 ILE B O 1
ATOM 1710 N N . VAL B 1 62 ? 0.825 10.977 15.398 1 98.62 62 VAL B N 1
ATOM 1711 C CA . VAL B 1 62 ? 1.738 10.125 14.641 1 98.62 62 VAL B CA 1
ATOM 1712 C C . VAL B 1 62 ? 3.182 10.547 14.906 1 98.62 62 VAL B C 1
ATOM 1714 O O . VAL B 1 62 ? 4.062 9.703 15.086 1 98.62 62 VAL B O 1
ATOM 1717 N N . SER B 1 63 ? 3.402 11.852 14.969 1 97.62 63 SER B N 1
ATOM 1718 C CA . SER B 1 63 ? 4.762 12.344 15.156 1 97.62 63 SER B CA 1
ATOM 1719 C C . SER B 1 63 ? 5.312 11.953 16.531 1 97.62 63 SER B C 1
ATOM 1721 O O . SER B 1 63 ? 6.52 11.758 16.688 1 97.62 63 SER B O 1
ATOM 1723 N N . ALA B 1 64 ? 4.469 11.812 17.484 1 97 64 ALA B N 1
ATOM 1724 C CA . ALA B 1 64 ? 4.914 11.406 18.812 1 97 64 ALA B CA 1
ATOM 1725 C C . ALA B 1 64 ? 5.637 10.062 18.766 1 97 64 ALA B C 1
ATOM 1727 O O . ALA B 1 64 ? 6.496 9.781 19.609 1 97 64 ALA B O 1
ATOM 1728 N N . GLN B 1 65 ? 5.305 9.258 17.781 1 95.88 65 GLN B N 1
ATOM 1729 C CA . GLN B 1 65 ? 5.887 7.922 17.672 1 95.88 65 GLN B CA 1
ATOM 1730 C C . GLN B 1 65 ? 7.051 7.918 16.688 1 95.88 65 GLN B C 1
ATOM 1732 O O . GLN B 1 65 ? 8.062 7.246 16.906 1 95.88 65 GLN B O 1
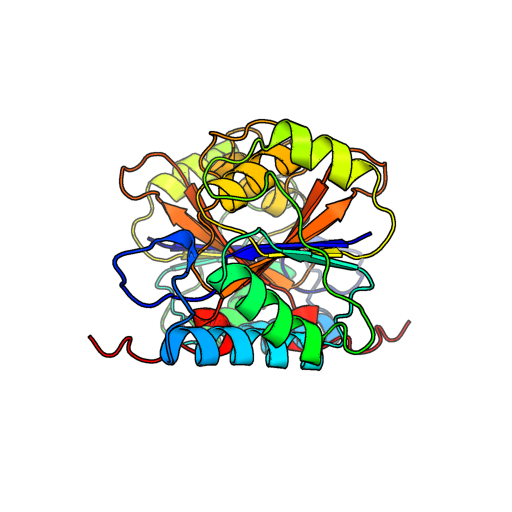ATOM 1737 N N . ILE B 1 66 ? 7 8.734 15.586 1 95.94 66 ILE B N 1
ATOM 1738 C CA . ILE B 1 66 ? 7.969 8.508 14.516 1 95.94 66 ILE B CA 1
ATOM 1739 C C . ILE B 1 66 ? 8.812 9.758 14.305 1 95.94 66 ILE B C 1
ATOM 1741 O O . ILE B 1 66 ? 9.719 9.773 13.469 1 95.94 66 ILE B O 1
ATOM 1745 N N . ALA B 1 67 ? 8.508 10.836 14.977 1 93.62 67 ALA B N 1
ATOM 1746 C CA . ALA B 1 67 ? 9.258 12.086 14.906 1 93.62 67 ALA B CA 1
ATOM 1747 C C . ALA B 1 67 ? 9.203 12.836 16.234 1 93.62 67 ALA B C 1
ATOM 1749 O O . ALA B 1 67 ? 8.844 14.016 16.266 1 93.62 67 ALA B O 1
ATOM 1750 N N . PRO B 1 68 ? 9.648 12.328 17.281 1 88.56 68 PRO B N 1
ATOM 1751 C CA . PRO B 1 68 ? 9.391 12.891 18.609 1 88.56 68 PRO B CA 1
ATOM 1752 C C . PRO B 1 68 ? 10.109 14.219 18.844 1 88.56 68 PRO B C 1
ATOM 1754 O O . PRO B 1 68 ? 9.695 15.008 19.688 1 88.56 68 PRO B O 1
ATOM 1757 N N . THR B 1 69 ? 11.055 14.578 18.094 1 89.69 69 THR B N 1
ATOM 1758 C CA . THR B 1 69 ? 11.812 15.797 18.375 1 89.69 69 THR B CA 1
ATOM 1759 C C . THR B 1 69 ? 11.555 16.844 17.297 1 89.69 69 THR B C 1
ATOM 1761 O O . THR B 1 69 ? 12.25 17.875 17.25 1 89.69 69 THR B O 1
ATOM 1764 N N . ILE B 1 70 ? 10.57 16.562 16.5 1 88.19 70 ILE B N 1
ATOM 1765 C CA . ILE B 1 70 ? 10.367 17.438 15.359 1 88.19 70 ILE B CA 1
ATOM 1766 C C . ILE B 1 70 ? 9.18 18.359 15.617 1 88.19 70 ILE B C 1
ATOM 1768 O O . ILE B 1 70 ? 8.148 17.938 16.141 1 88.19 70 ILE B O 1
ATOM 1772 N N . VAL B 1 71 ? 9.352 19.578 15.211 1 90.06 71 VAL B N 1
ATOM 1773 C CA . VAL B 1 71 ? 8.266 20.547 15.289 1 90.06 71 VAL B CA 1
ATOM 1774 C C . VAL B 1 71 ? 7.363 20.422 14.062 1 90.06 71 VAL B C 1
ATOM 1776 O O . VAL B 1 71 ? 7.852 20.359 12.93 1 90.06 71 VAL B O 1
ATOM 1779 N N . LEU B 1 72 ? 6.125 20.375 14.32 1 97.12 72 LEU B N 1
ATOM 1780 C CA . LEU B 1 72 ? 5.125 20.25 13.266 1 97.12 72 LEU B CA 1
ATOM 1781 C C . LEU B 1 72 ? 5.004 21.562 12.484 1 97.12 72 LEU B C 1
ATOM 1783 O O . LEU B 1 72 ? 5.004 22.641 13.078 1 97.12 72 LEU B O 1
ATOM 1787 N N . GLU B 1 73 ? 4.914 21.484 11.219 1 98 73 GLU B N 1
ATOM 1788 C CA . GLU B 1 73 ? 4.746 22.656 10.367 1 98 73 GLU B CA 1
ATOM 1789 C C . GLU B 1 73 ? 3.367 22.672 9.719 1 98 73 GLU B C 1
ATOM 1791 O O . GLU B 1 73 ? 2.932 21.672 9.141 1 98 73 GLU B O 1
ATOM 1796 N N . GLU B 1 74 ? 2.707 23.781 9.875 1 98.31 74 GLU B N 1
ATOM 1797 C CA . GLU B 1 74 ? 1.454 23.969 9.156 1 98.31 74 GLU B CA 1
ATOM 1798 C C . GLU B 1 74 ? 1.712 24.406 7.715 1 98.31 74 GLU B C 1
ATOM 1800 O O . GLU B 1 74 ? 2.555 25.266 7.457 1 98.31 74 GLU B O 1
ATOM 1805 N N . MET B 1 75 ? 1.019 23.828 6.828 1 98.06 75 MET B N 1
ATOM 1806 C CA . MET B 1 75 ? 1.201 24.141 5.414 1 98.06 75 MET B CA 1
ATOM 1807 C C . MET B 1 75 ? -0.141 24.375 4.734 1 98.06 75 MET B C 1
ATOM 1809 O O . MET B 1 75 ? -1.039 23.547 4.801 1 98.06 75 MET B O 1
ATOM 1813 N N . ASP B 1 76 ? -0.221 25.547 4.062 1 96.94 76 ASP B N 1
ATOM 1814 C CA . ASP B 1 76 ? -1.379 25.828 3.225 1 96.94 76 ASP B CA 1
ATOM 1815 C C . ASP B 1 76 ? -1.31 25.062 1.909 1 96.94 76 ASP B C 1
ATOM 1817 O O . ASP B 1 76 ? -0.22 24.797 1.4 1 96.94 76 ASP B O 1
ATOM 1821 N N . GLY B 1 77 ? -2.484 24.719 1.384 1 97.44 77 GLY B N 1
ATOM 1822 C CA . GLY B 1 77 ? -2.506 24.125 0.056 1 97.44 77 GLY B CA 1
ATOM 1823 C C . GLY B 1 77 ? -2.605 22.609 0.08 1 97.44 77 GLY B C 1
ATOM 1824 O O . GLY B 1 77 ? -2.547 21.969 -0.968 1 97.44 77 GLY B O 1
ATOM 1825 N N . ILE B 1 78 ? -2.721 22.031 1.29 1 98.19 78 ILE B N 1
ATOM 1826 C CA . ILE B 1 78 ? -2.908 20.578 1.354 1 98.19 78 ILE B CA 1
ATOM 1827 C C . ILE B 1 78 ? -4.246 20.266 2.014 1 98.19 78 ILE B C 1
ATOM 1829 O O . ILE B 1 78 ? -4.422 19.188 2.594 1 98.19 78 ILE B O 1
ATOM 1833 N N . GLU B 1 79 ? -5.191 21.25 2.008 1 98.06 79 GLU B N 1
ATOM 1834 C CA . GLU B 1 79 ? -6.602 21.062 2.326 1 98.06 79 GLU B CA 1
ATOM 1835 C C . GLU B 1 79 ? -7.316 20.266 1.238 1 98.06 79 GLU B C 1
ATOM 1837 O O . GLU B 1 79 ? -6.723 19.953 0.204 1 98.06 79 GLU B O 1
ATOM 1842 N N . PRO B 1 80 ? -8.602 19.938 1.487 1 97.31 80 PRO B N 1
ATOM 1843 C CA . PRO B 1 80 ? -9.312 19.172 0.458 1 97.31 80 PRO B CA 1
ATOM 1844 C C . PRO B 1 80 ? -9.25 19.828 -0.917 1 97.31 80 PRO B C 1
ATOM 1846 O O . PRO B 1 80 ? -9.172 19.141 -1.935 1 97.31 80 PRO B O 1
ATOM 1849 N N . TRP B 1 81 ? -9.164 21.109 -0.948 1 95.62 81 TRP B N 1
ATOM 1850 C CA . TRP B 1 81 ? -9.227 21.875 -2.188 1 95.62 81 TRP B CA 1
ATOM 1851 C C . TRP B 1 81 ? -7.832 22.312 -2.623 1 95.62 81 TRP B C 1
ATOM 1853 O O . TRP B 1 81 ? -7.688 23.188 -3.488 1 95.62 81 TRP B O 1
ATOM 1863 N N . GLY B 1 82 ? -6.82 21.766 -2.055 1 97.44 82 GLY B N 1
ATOM 1864 C CA . GLY B 1 82 ? -5.453 22.188 -2.334 1 97.44 82 GLY B CA 1
ATOM 1865 C C . GLY B 1 82 ? -5.027 21.891 -3.762 1 97.44 82 GLY B C 1
ATOM 1866 O O . GLY B 1 82 ? -5.613 21.047 -4.434 1 97.44 82 GLY B O 1
ATOM 1867 N N . ASN B 1 83 ? -4.012 22.578 -4.152 1 97.81 83 ASN B N 1
ATOM 1868 C CA . ASN B 1 83 ? -3.432 22.422 -5.48 1 97.81 83 ASN B CA 1
ATOM 1869 C C . ASN B 1 83 ? -2.328 21.359 -5.496 1 97.81 83 ASN B C 1
ATOM 1871 O O . ASN B 1 83 ? -1.206 21.625 -5.059 1 97.81 83 ASN B O 1
ATOM 1875 N N . VAL B 1 84 ? -2.537 20.281 -6.145 1 98.12 84 VAL B N 1
ATOM 1876 C CA . VAL B 1 84 ? -1.65 19.125 -6.07 1 98.12 84 VAL B CA 1
ATOM 1877 C C . VAL B 1 84 ? -0.363 19.406 -6.84 1 98.12 84 VAL B C 1
ATOM 1879 O O . VAL B 1 84 ? 0.712 18.938 -6.457 1 98.12 84 VAL B O 1
ATOM 1882 N N . LYS B 1 85 ? -0.477 20.125 -7.922 1 97.88 85 LYS B N 1
ATOM 1883 C CA . LYS B 1 85 ? 0.715 20.438 -8.703 1 97.88 85 LYS B CA 1
ATOM 1884 C C . LYS B 1 85 ? 1.671 21.344 -7.922 1 97.88 85 LYS B C 1
ATOM 1886 O O . LYS B 1 85 ? 2.885 21.125 -7.945 1 97.88 85 LYS B O 1
ATOM 1891 N N . ALA B 1 86 ? 1.105 22.312 -7.27 1 98.38 86 ALA B N 1
ATOM 1892 C CA . ALA B 1 86 ? 1.919 23.188 -6.422 1 98.38 86 ALA B CA 1
ATOM 1893 C C . ALA B 1 86 ? 2.582 22.391 -5.301 1 98.38 86 ALA B C 1
ATOM 1895 O O . ALA B 1 86 ? 3.773 22.562 -5.027 1 98.38 86 ALA B O 1
ATOM 1896 N N . PHE B 1 87 ? 1.832 21.562 -4.66 1 98.5 87 PHE B N 1
ATOM 1897 C CA . PHE B 1 87 ? 2.367 20.703 -3.609 1 98.5 87 PHE B CA 1
ATOM 1898 C C . PHE B 1 87 ? 3.502 19.844 -4.141 1 98.5 87 PHE B C 1
ATOM 1900 O O . PHE B 1 87 ? 4.555 19.734 -3.508 1 98.5 87 PHE B O 1
ATOM 1907 N N . ALA B 1 88 ? 3.256 19.203 -5.297 1 97.5 88 ALA B N 1
ATOM 1908 C CA . ALA B 1 88 ? 4.258 18.328 -5.891 1 97.5 88 ALA B CA 1
ATOM 1909 C C . ALA B 1 88 ? 5.562 19.078 -6.145 1 97.5 88 ALA B C 1
ATOM 1911 O O . ALA B 1 88 ? 6.648 18.531 -5.91 1 97.5 88 ALA B O 1
ATOM 1912 N N . SER B 1 89 ? 5.473 20.297 -6.629 1 96.94 89 SER B N 1
ATOM 1913 C CA . SER B 1 89 ? 6.648 21.125 -6.895 1 96.94 89 SER B CA 1
ATOM 1914 C C . SER B 1 89 ? 7.445 21.375 -5.621 1 96.94 89 SER B C 1
ATOM 1916 O O . SER B 1 89 ? 8.672 21.344 -5.633 1 96.94 89 SER B O 1
ATOM 1918 N N . 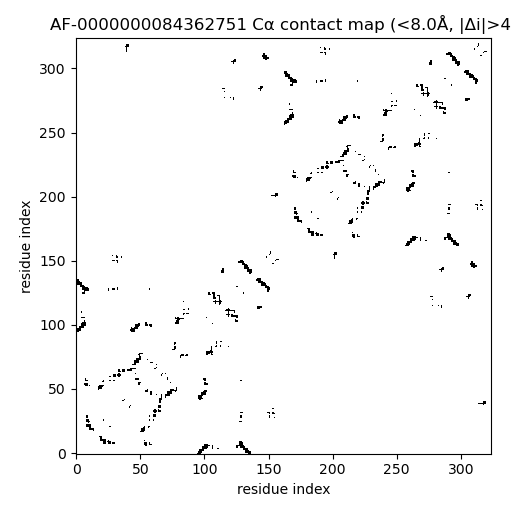VAL B 1 90 ? 6.77 21.594 -4.535 1 97.44 90 VAL B N 1
ATOM 1919 C CA . VAL B 1 90 ? 7.422 21.859 -3.254 1 97.44 90 VAL B CA 1
ATOM 1920 C C . VAL B 1 90 ? 8.023 20.562 -2.709 1 97.44 90 VAL B C 1
ATOM 1922 O O . VAL B 1 90 ? 9.18 20.562 -2.268 1 97.44 90 VAL B O 1
ATOM 1925 N N . ALA B 1 91 ? 7.277 19.484 -2.744 1 96.19 91 ALA B N 1
ATOM 1926 C CA . ALA B 1 91 ? 7.73 18.188 -2.229 1 96.19 91 ALA B CA 1
ATOM 1927 C C . ALA B 1 91 ? 9 17.734 -2.939 1 96.19 91 ALA B C 1
ATOM 1929 O O . ALA B 1 91 ? 9.859 17.094 -2.334 1 96.19 91 ALA B O 1
ATOM 1930 N N . GLU B 1 92 ? 9.086 18.062 -4.199 1 92.88 92 GLU B N 1
ATOM 1931 C CA . GLU B 1 92 ? 10.234 17.656 -5 1 92.88 92 GLU B CA 1
ATOM 1932 C C . GLU B 1 92 ? 11.523 18.297 -4.484 1 92.88 92 GLU B C 1
ATOM 1934 O O . GLU B 1 92 ? 12.617 17.797 -4.75 1 92.88 92 GLU B O 1
ATOM 1939 N N . THR B 1 93 ? 11.406 19.391 -3.801 1 94.5 93 THR B N 1
ATOM 1940 C CA . THR B 1 93 ? 12.578 20.094 -3.303 1 94.5 93 THR B CA 1
ATOM 1941 C C . THR B 1 93 ? 13.016 19.516 -1.955 1 94.5 93 THR B C 1
ATOM 1943 O O . THR B 1 93 ? 14.109 19.828 -1.473 1 94.5 93 THR B O 1
ATOM 1946 N N . TRP B 1 94 ? 12.156 18.766 -1.326 1 94.56 94 TRP B N 1
ATOM 1947 C CA . TRP B 1 94 ? 12.477 18.234 -0.003 1 94.56 94 TRP B CA 1
ATOM 1948 C C . TRP B 1 94 ? 13.555 17.156 -0.089 1 94.56 94 TRP B C 1
ATOM 1950 O O . TRP B 1 94 ? 13.609 16.406 -1.064 1 94.56 94 TRP B O 1
ATOM 1960 N N . THR B 1 95 ? 14.375 17.094 0.963 1 93.38 95 THR B N 1
ATOM 1961 C CA . THR B 1 95 ? 15.438 16.094 1.007 1 93.38 95 THR B CA 1
ATOM 1962 C C . THR B 1 95 ? 15.273 15.18 2.213 1 93.38 95 THR B C 1
ATOM 1964 O O . THR B 1 95 ? 15.836 14.086 2.248 1 93.38 95 THR B O 1
ATOM 1967 N N . ASP B 1 96 ? 14.484 15.648 3.193 1 94.62 96 ASP B N 1
ATOM 1968 C CA . ASP B 1 96 ? 14.25 14.867 4.402 1 94.62 96 ASP B CA 1
ATOM 1969 C C . ASP B 1 96 ? 13.039 13.945 4.234 1 94.62 96 ASP B C 1
ATOM 1971 O O . ASP B 1 96 ? 12.086 14.289 3.537 1 94.62 96 ASP B O 1
ATOM 1975 N N . ASP B 1 97 ? 13.109 12.773 4.898 1 96.88 97 ASP B N 1
ATOM 1976 C CA . ASP B 1 97 ? 11.883 11.992 5.016 1 96.88 97 ASP B CA 1
ATOM 1977 C C . ASP B 1 97 ? 10.773 12.805 5.672 1 96.88 97 ASP B C 1
ATOM 1979 O O . ASP B 1 97 ? 10.969 13.391 6.742 1 96.88 97 ASP B O 1
ATOM 1983 N N . THR B 1 98 ? 9.609 12.883 5.008 1 98.06 98 THR B N 1
ATOM 1984 C CA . THR B 1 98 ? 8.594 13.852 5.402 1 98.06 98 THR B CA 1
ATOM 1985 C C . THR B 1 98 ? 7.227 13.172 5.523 1 98.06 98 THR B C 1
ATOM 1987 O O . THR B 1 98 ? 6.836 12.398 4.652 1 98.06 98 THR B O 1
ATOM 1990 N N . LEU B 1 99 ? 6.555 13.391 6.633 1 98.75 99 LEU B N 1
ATOM 1991 C CA . LEU B 1 99 ? 5.152 13.023 6.809 1 98.75 99 LEU B CA 1
ATOM 1992 C C . LEU B 1 99 ? 4.242 14.203 6.484 1 98.75 99 LEU B C 1
ATOM 1994 O O . LEU B 1 99 ? 4.43 15.305 7.016 1 98.75 99 LEU B O 1
ATOM 1998 N N . VAL B 1 100 ? 3.309 13.992 5.633 1 98.88 100 VAL B N 1
ATOM 1999 C CA . VAL B 1 100 ? 2.299 14.984 5.285 1 98.88 100 VAL B CA 1
ATOM 2000 C C . VAL B 1 100 ? 0.92 14.5 5.727 1 98.88 100 VAL B C 1
ATOM 2002 O O . VAL B 1 100 ? 0.45 13.453 5.277 1 98.88 100 VAL B O 1
ATOM 2005 N N . CYS B 1 101 ? 0.266 15.211 6.586 1 98.88 101 CYS B N 1
ATOM 2006 C CA . CYS B 1 101 ? -1.088 14.898 7.027 1 98.88 101 CYS B CA 1
ATOM 2007 C C . CYS B 1 101 ? -2.104 15.828 6.379 1 98.88 101 CYS B C 1
ATOM 2009 O O . CYS B 1 101 ? -2.08 17.031 6.617 1 98.88 101 CYS B O 1
ATOM 2011 N N . GLY B 1 102 ? -2.98 15.289 5.602 1 98.62 102 GLY B N 1
ATOM 2012 C CA . GLY B 1 102 ? -3.938 16.094 4.859 1 98.62 102 GLY B CA 1
ATOM 2013 C C . GLY B 1 102 ? -5.297 15.438 4.723 1 98.62 102 GLY B C 1
ATOM 2014 O O . GLY B 1 102 ? -5.785 14.812 5.664 1 98.62 102 GLY B O 1
ATOM 2015 N N . HIS B 1 103 ? -5.938 15.703 3.541 1 98.44 103 HIS B N 1
ATOM 2016 C CA . HIS B 1 103 ? -7.348 15.383 3.373 1 98.44 103 HIS B CA 1
ATOM 2017 C C . HIS B 1 103 ? -7.605 14.727 2.021 1 98.44 103 HIS B C 1
ATOM 2019 O O . HIS B 1 103 ? -6.766 14.789 1.123 1 98.44 103 HIS B O 1
ATOM 2025 N N . GLU B 1 104 ? -8.773 14.039 1.992 1 97.44 104 GLU B N 1
ATOM 2026 C CA . GLU B 1 104 ? -9.328 13.758 0.673 1 97.44 104 GLU B CA 1
ATOM 2027 C C . GLU B 1 104 ? -10.164 14.922 0.159 1 97.44 104 GLU B C 1
ATOM 2029 O O . GLU B 1 104 ? -10.734 15.68 0.948 1 97.44 104 GLU B O 1
ATOM 2034 N N . PRO B 1 105 ? -10.18 15.125 -1.179 1 97.56 105 PRO B N 1
ATOM 2035 C CA . PRO B 1 105 ? -9.562 14.297 -2.223 1 97.56 105 PRO B CA 1
ATOM 2036 C C . PRO B 1 105 ? -8.094 14.633 -2.447 1 97.56 105 PRO B C 1
ATOM 2038 O O . PRO B 1 105 ? -7.422 13.984 -3.254 1 97.56 105 PRO B O 1
ATOM 2041 N N . PHE B 1 106 ? -7.547 15.609 -1.729 1 98.44 106 PHE B N 1
ATOM 2042 C CA . PHE B 1 106 ? -6.195 16.094 -1.964 1 98.44 106 PHE B CA 1
ATOM 2043 C C . PHE B 1 106 ? -5.188 14.953 -1.878 1 98.44 106 PHE B C 1
ATOM 2045 O O . PHE B 1 106 ? -4.316 14.82 -2.74 1 98.44 106 PHE B O 1
ATOM 2052 N N . MET B 1 107 ? -5.242 14.133 -0.919 1 98.25 107 MET B N 1
ATOM 2053 C CA . MET B 1 107 ? -4.262 13.078 -0.682 1 98.25 107 MET B CA 1
ATOM 2054 C C . MET B 1 107 ? -4.223 12.102 -1.851 1 98.25 107 MET B C 1
ATOM 2056 O O . MET B 1 107 ? -3.148 11.781 -2.365 1 98.25 107 MET B O 1
ATOM 2060 N N . GLY B 1 108 ? -5.418 11.555 -2.205 1 97.88 108 GLY B N 1
ATOM 2061 C CA . GLY B 1 108 ? -5.477 10.656 -3.344 1 97.88 108 GLY B CA 1
ATOM 2062 C C . GLY B 1 108 ? -4.992 11.289 -4.633 1 97.88 108 GLY B C 1
ATOM 2063 O O . GLY B 1 108 ? -4.285 10.648 -5.418 1 97.88 108 GLY B O 1
ATOM 2064 N N . GLU B 1 109 ? -5.324 12.516 -4.828 1 98.12 109 GLU B N 1
ATOM 2065 C CA . GLU B 1 109 ? -4.934 13.234 -6.035 1 98.12 109 GLU B CA 1
ATOM 2066 C C . GLU B 1 109 ? -3.436 13.531 -6.043 1 98.12 109 GLU B C 1
ATOM 2068 O O . GLU B 1 109 ? -2.787 13.453 -7.09 1 98.12 109 GLU B O 1
ATOM 2073 N N . ALA B 1 110 ? -2.914 13.906 -4.891 1 98.19 110 ALA B N 1
ATOM 2074 C CA . ALA B 1 110 ? -1.477 14.148 -4.785 1 98.19 110 ALA B CA 1
ATOM 2075 C C . ALA B 1 110 ? -0.685 12.875 -5.09 1 98.19 110 ALA B C 1
ATOM 2077 O O . ALA B 1 110 ? 0.276 12.906 -5.863 1 98.19 110 ALA B O 1
ATOM 2078 N N . ALA B 1 111 ? -1.117 11.805 -4.5 1 97.69 111 ALA B N 1
ATOM 2079 C CA . ALA B 1 111 ? -0.467 10.523 -4.773 1 97.69 111 ALA B CA 1
ATOM 2080 C C . ALA B 1 111 ? -0.534 10.18 -6.258 1 97.69 111 ALA B C 1
ATOM 2082 O O . ALA B 1 111 ? 0.477 9.812 -6.859 1 97.69 111 ALA B O 1
ATOM 2083 N N . SER B 1 112 ? -1.718 10.32 -6.801 1 96.69 112 SER B N 1
ATOM 2084 C CA . SER B 1 112 ? -1.91 10.008 -8.211 1 96.69 112 SER B CA 1
ATOM 2085 C C . SER B 1 112 ? -1.002 10.859 -9.094 1 96.69 112 SER B C 1
ATOM 2087 O O . SER B 1 112 ? -0.376 10.344 -10.023 1 96.69 112 SER B O 1
ATOM 2089 N N . TYR B 1 113 ? -0.959 12.078 -8.781 1 96.81 113 TYR B N 1
ATOM 2090 C CA . TYR B 1 113 ? -0.149 12.992 -9.578 1 96.81 113 TYR B CA 1
ATOM 2091 C C . TYR B 1 113 ? 1.33 12.641 -9.469 1 96.81 113 TYR B C 1
ATOM 2093 O O . TYR B 1 113 ? 2.031 12.562 -10.484 1 96.81 113 TYR B O 1
ATOM 2101 N N . LEU B 1 114 ? 1.791 12.484 -8.297 1 96.31 114 LEU B N 1
ATOM 2102 C CA . LEU B 1 114 ? 3.199 12.18 -8.07 1 96.31 114 LEU B CA 1
ATOM 2103 C C . LEU B 1 114 ? 3.59 10.875 -8.766 1 96.31 114 LEU B C 1
ATOM 2105 O O . LEU B 1 114 ? 4.695 10.758 -9.297 1 96.31 114 LEU B O 1
ATOM 2109 N N . LEU B 1 115 ? 2.713 9.969 -8.812 1 95.56 115 LEU B N 1
ATOM 2110 C CA . LEU B 1 115 ? 3.041 8.625 -9.273 1 95.56 115 LEU B CA 1
ATOM 2111 C C . LEU B 1 115 ? 2.832 8.5 -10.773 1 95.56 115 LEU B C 1
ATOM 2113 O O . LEU B 1 115 ? 3.52 7.719 -11.438 1 95.56 115 LEU B O 1
ATOM 2117 N N . THR B 1 116 ? 1.897 9.297 -11.328 1 94.06 116 THR B N 1
ATOM 2118 C CA . THR B 1 116 ? 1.518 9.008 -12.703 1 94.06 116 THR B CA 1
ATOM 2119 C C . THR B 1 116 ? 1.526 10.281 -13.547 1 94.06 116 THR B C 1
ATOM 2121 O O . THR B 1 116 ? 1.415 10.227 -14.773 1 94.06 116 THR B O 1
ATOM 2124 N N . GLY B 1 117 ? 1.519 11.414 -12.914 1 93.56 117 GLY B N 1
ATOM 2125 C CA . GLY B 1 117 ? 1.434 12.68 -13.617 1 93.56 117 GLY B CA 1
ATOM 2126 C C . GLY B 1 117 ? 0.007 13.141 -13.852 1 93.56 117 GLY B C 1
ATOM 2127 O O . GLY B 1 117 ? -0.221 14.242 -14.359 1 93.56 117 GLY B O 1
ATOM 2128 N N . ASN B 1 118 ? -1.005 12.305 -13.445 1 94.19 118 ASN B N 1
ATOM 2129 C CA . ASN B 1 118 ? -2.422 12.617 -13.594 1 94.19 118 ASN B CA 1
ATOM 2130 C C . ASN B 1 118 ? -3.15 12.562 -12.258 1 94.19 118 ASN B C 1
ATOM 2132 O O . ASN B 1 118 ? -3.377 11.477 -11.711 1 94.19 118 ASN B O 1
ATOM 2136 N N . PRO B 1 119 ? -3.621 13.727 -11.773 1 95.25 119 PRO B N 1
ATOM 2137 C CA . PRO B 1 119 ? -4.262 13.734 -10.453 1 95.25 119 PRO B CA 1
ATOM 2138 C C . PRO B 1 119 ? -5.664 13.133 -10.469 1 95.25 119 PRO B C 1
ATOM 2140 O O . PRO B 1 119 ? -6.219 12.82 -9.414 1 95.25 119 PRO B O 1
ATOM 2143 N N . HIS B 1 120 ? -6.262 12.93 -11.602 1 91.44 120 HIS B N 1
ATOM 2144 C CA . HIS B 1 120 ? -7.672 12.57 -11.68 1 91.44 120 HIS B CA 1
ATOM 2145 C C . HIS B 1 120 ? -7.855 11.125 -12.133 1 91.44 120 HIS B C 1
ATOM 2147 O O . HIS B 1 120 ? -8.953 10.727 -12.531 1 91.44 120 HIS B O 1
ATOM 2153 N N . GLY B 1 121 ? -6.875 10.328 -12.062 1 84.69 121 GLY B N 1
ATOM 2154 C CA . GLY B 1 121 ? -6.941 8.961 -12.547 1 84.69 121 GLY B CA 1
ATOM 2155 C C . GLY B 1 121 ? -7.629 8.016 -11.586 1 84.69 121 GLY B C 1
ATOM 2156 O O . GLY B 1 121 ? -7.914 6.863 -11.938 1 84.69 121 GLY B O 1
ATOM 2157 N N . GLY B 1 122 ? -7.926 8.461 -10.391 1 88.12 122 GLY B N 1
ATOM 2158 C CA . GLY B 1 122 ? -8.609 7.613 -9.43 1 88.12 122 GLY B CA 1
ATOM 2159 C C . GLY B 1 122 ? -7.781 6.426 -8.977 1 88.12 122 GLY B C 1
ATOM 2160 O O . GLY B 1 122 ? -8.312 5.34 -8.742 1 88.12 122 GLY B O 1
ATOM 2161 N N . LEU B 1 123 ? -6.516 6.566 -8.883 1 93.81 123 LEU B N 1
ATOM 2162 C CA . LEU B 1 123 ? -5.547 5.523 -8.555 1 93.81 123 LEU B CA 1
ATOM 2163 C C . LEU B 1 123 ? -5.812 4.949 -7.172 1 93.81 123 LEU B C 1
ATOM 2165 O O . LEU B 1 123 ? -5.738 3.734 -6.973 1 93.81 123 LEU B O 1
ATOM 2169 N N . VAL B 1 124 ? -6.16 5.793 -6.23 1 95.44 124 VAL B N 1
ATOM 2170 C CA . VAL B 1 124 ? -6.27 5.41 -4.828 1 95.44 124 VAL B CA 1
ATOM 2171 C C . VAL B 1 124 ? -7.223 6.359 -4.105 1 95.44 124 VAL B C 1
ATOM 2173 O O . VAL B 1 124 ? -7.266 7.555 -4.41 1 95.44 124 VAL B O 1
ATOM 2176 N N . GLU B 1 125 ? -8.016 5.812 -3.273 1 93.44 125 GLU B N 1
ATOM 2177 C CA . GLU B 1 125 ? -8.719 6.562 -2.234 1 93.44 125 GLU B CA 1
ATOM 2178 C C . GLU B 1 125 ? -8.062 6.355 -0.87 1 93.44 125 GLU B C 1
ATOM 2180 O O . GLU B 1 125 ? -8.055 5.238 -0.348 1 93.44 125 GLU B O 1
ATOM 2185 N N . VAL B 1 126 ? -7.547 7.406 -0.325 1 97.56 126 VAL B N 1
ATOM 2186 C CA . VAL B 1 126 ? -6.898 7.301 0.978 1 97.56 126 VAL B CA 1
ATOM 2187 C C . VAL B 1 126 ? -7.941 7.414 2.086 1 97.56 126 VAL B C 1
ATOM 2189 O O . VAL B 1 126 ? -8.5 8.492 2.314 1 97.56 126 VAL B O 1
ATOM 2192 N N . LYS B 1 127 ? -8.164 6.371 2.766 1 97.69 127 LYS B N 1
ATOM 2193 C CA . LYS B 1 127 ? -9.156 6.355 3.838 1 97.69 127 LYS B CA 1
ATOM 2194 C C . LYS B 1 127 ? -8.648 7.105 5.066 1 97.69 127 LYS B C 1
ATOM 2196 O O . LYS B 1 127 ? -7.441 7.328 5.211 1 97.69 127 LYS B O 1
ATOM 2201 N N . THR B 1 128 ? -9.602 7.488 5.891 1 98.56 128 THR B N 1
ATOM 2202 C CA . THR B 1 128 ? -9.203 8.188 7.109 1 98.56 128 THR B CA 1
ATOM 2203 C C . THR B 1 128 ? -8.219 7.344 7.918 1 98.56 128 THR B C 1
ATOM 2205 O O . THR B 1 128 ? 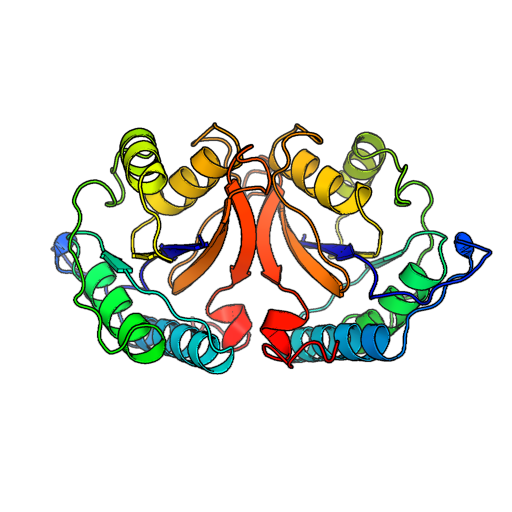-8.422 6.141 8.094 1 98.56 128 THR B O 1
ATOM 2208 N N . GLY B 1 129 ? -7.156 7.961 8.32 1 98.62 129 GLY B N 1
ATOM 2209 C CA . GLY B 1 129 ? -6.156 7.309 9.148 1 98.62 129 GLY B CA 1
ATOM 2210 C C . GLY B 1 129 ? -5.176 6.469 8.352 1 98.62 129 GLY B C 1
ATOM 2211 O O . GLY B 1 129 ? -4.238 5.895 8.922 1 98.62 129 GLY B O 1
ATOM 2212 N N . SER B 1 130 ? -5.348 6.41 7.059 1 98.62 130 SER B N 1
ATOM 2213 C CA . SER B 1 130 ? -4.453 5.605 6.234 1 98.62 130 SER B CA 1
ATOM 2214 C C . SER B 1 130 ? -3.23 6.406 5.797 1 98.62 130 SER B C 1
ATOM 2216 O O . SER B 1 130 ? -3.283 7.637 5.719 1 98.62 130 SER B O 1
ATOM 2218 N N . ILE B 1 131 ? -2.143 5.66 5.473 1 98.81 131 ILE B N 1
ATOM 2219 C CA . ILE B 1 131 ? -0.855 6.266 5.152 1 98.81 131 ILE B CA 1
ATOM 2220 C C . ILE B 1 131 ? -0.192 5.492 4.012 1 98.81 131 ILE B C 1
ATOM 2222 O O . ILE B 1 131 ? -0.367 4.277 3.895 1 98.81 131 ILE B O 1
ATOM 2226 N N . MET B 1 132 ? 0.514 6.18 3.15 1 98.56 132 MET B N 1
ATOM 2227 C CA . MET B 1 132 ? 1.315 5.539 2.107 1 98.56 132 MET B CA 1
ATOM 2228 C C . MET B 1 132 ? 2.738 6.09 2.102 1 98.56 132 MET B C 1
ATOM 2230 O O . MET B 1 132 ? 2.965 7.238 2.492 1 98.56 132 MET B O 1
ATOM 2234 N N . SER B 1 133 ? 3.654 5.316 1.691 1 98.44 133 SER B N 1
ATOM 2235 C CA . SER B 1 133 ? 5.066 5.66 1.56 1 98.44 133 SER B CA 1
ATOM 2236 C C . SE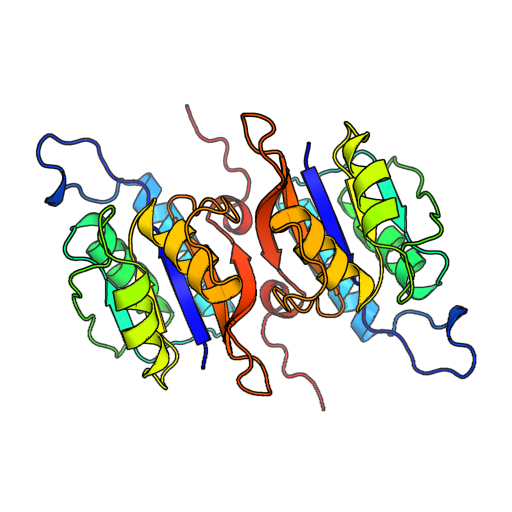R B 1 133 ? 5.488 5.711 0.095 1 98.44 133 SER B C 1
ATOM 2238 O O . SER B 1 133 ? 5.277 4.754 -0.651 1 98.44 133 SER B O 1
ATOM 2240 N N . LEU B 1 134 ? 5.973 6.832 -0.306 1 97.69 134 LEU B N 1
ATOM 2241 C CA . LEU B 1 134 ? 6.527 7.02 -1.642 1 97.69 134 LEU B CA 1
ATOM 2242 C C . LEU B 1 134 ? 8.031 7.273 -1.574 1 97.69 134 LEU B C 1
ATOM 2244 O O . LEU B 1 134 ? 8.531 7.824 -0.59 1 97.69 134 LEU B O 1
ATOM 2248 N N . SER B 1 135 ? 8.75 6.902 -2.582 1 95.56 135 SER B N 1
ATOM 2249 C CA . SER B 1 135 ? 10.172 7.219 -2.715 1 95.56 135 SER B CA 1
ATOM 2250 C C . SER B 1 135 ? 10.523 7.57 -4.156 1 95.56 135 SER B C 1
ATOM 2252 O O . SER B 1 135 ? 9.82 7.184 -5.086 1 95.56 135 SER B O 1
ATOM 2254 N N . ARG B 1 136 ? 11.562 8.32 -4.242 1 89.06 136 ARG B N 1
ATOM 2255 C CA . ARG B 1 136 ? 12.047 8.633 -5.586 1 89.06 136 ARG B CA 1
ATOM 2256 C C . ARG B 1 136 ? 12.766 7.438 -6.199 1 89.06 136 ARG B C 1
ATOM 2258 O O . ARG B 1 136 ? 13.484 6.715 -5.508 1 89.06 136 ARG B O 1
ATOM 2265 N N . GLY B 1 137 ? 12.461 7.211 -7.473 1 76.56 137 GLY B N 1
ATOM 2266 C CA . GLY B 1 137 ? 13.148 6.141 -8.18 1 76.56 137 GLY B CA 1
ATOM 2267 C C . GLY B 1 137 ? 14.656 6.336 -8.227 1 76.56 137 GLY B C 1
ATOM 2268 O O . GLY B 1 137 ? 15.148 7.449 -8.039 1 76.56 137 GLY B O 1
ATOM 2269 N N . PRO B 1 138 ? 15.359 5.23 -8.367 1 67 138 PRO B N 1
ATOM 2270 C CA . PRO B 1 138 ? 16.828 5.254 -8.312 1 67 138 PRO B CA 1
ATOM 2271 C C . PRO B 1 138 ? 17.438 6.191 -9.352 1 67 138 PRO B C 1
ATOM 2273 O O . PRO B 1 138 ? 18.531 6.727 -9.141 1 67 138 PRO B O 1
ATOM 2276 N N . TYR B 1 139 ? 16.766 6.434 -10.359 1 67.31 139 TYR B N 1
ATOM 2277 C CA . TYR B 1 139 ? 17.359 7.281 -11.391 1 67.31 139 TYR B CA 1
ATOM 2278 C C . TYR B 1 139 ? 16.656 8.633 -11.461 1 67.31 139 TYR B C 1
ATOM 2280 O O . TYR B 1 139 ? 16.781 9.352 -12.453 1 67.31 139 TYR B O 1
ATOM 2288 N N . GLY B 1 140 ? 16.047 8.891 -10.43 1 64.56 140 GLY B N 1
ATOM 2289 C CA . GLY B 1 140 ? 15.359 10.18 -10.352 1 64.56 140 GLY B CA 1
ATOM 2290 C C . GLY B 1 140 ? 14.141 10.258 -11.25 1 64.56 140 GLY B C 1
ATOM 2291 O O . GLY B 1 140 ? 13.625 11.352 -11.5 1 64.56 140 GLY B O 1
ATOM 2292 N N . ASP B 1 141 ? 13.758 9.078 -11.742 1 68.06 141 ASP B N 1
ATOM 2293 C CA . ASP B 1 141 ? 12.734 9.047 -12.781 1 68.06 141 ASP B CA 1
ATOM 2294 C C . ASP B 1 141 ? 11.336 8.961 -12.172 1 68.06 141 ASP B C 1
ATOM 2296 O O . ASP B 1 141 ? 10.422 8.398 -12.781 1 68.06 141 ASP B O 1
ATOM 2300 N N . GLY B 1 142 ? 11.141 9.68 -11.008 1 85.88 142 GLY B N 1
ATOM 2301 C CA . GLY B 1 142 ? 9.766 9.789 -10.547 1 85.88 142 GLY B CA 1
ATOM 2302 C C . GLY B 1 142 ? 9.531 9.094 -9.219 1 85.88 142 GLY B C 1
ATOM 2303 O O . GLY B 1 142 ? 10.414 8.414 -8.703 1 85.88 142 GLY B O 1
ATOM 2304 N N . TRP B 1 143 ? 8.414 9.289 -8.656 1 94.88 143 TRP B N 1
ATOM 2305 C CA . TRP B 1 143 ? 8.031 8.695 -7.383 1 94.88 143 TRP B CA 1
ATOM 2306 C C . TRP B 1 143 ? 7.52 7.27 -7.582 1 94.88 143 TRP B C 1
ATOM 2308 O O . TRP B 1 143 ? 6.938 6.953 -8.617 1 94.88 143 TRP B O 1
ATOM 2318 N N . GLN B 1 144 ? 7.777 6.461 -6.621 1 95.38 144 GLN B N 1
ATOM 2319 C CA . GLN B 1 144 ? 7.262 5.098 -6.598 1 95.38 144 GLN B CA 1
ATOM 2320 C C . GLN B 1 144 ? 6.539 4.805 -5.285 1 95.38 144 GLN B C 1
ATOM 2322 O O . GLN B 1 144 ? 6.949 5.285 -4.227 1 95.38 144 GLN B O 1
ATOM 2327 N N . LEU B 1 145 ? 5.508 4.043 -5.395 1 97.25 145 LEU B N 1
ATOM 2328 C CA . LEU B 1 145 ? 4.809 3.566 -4.207 1 97.25 145 LEU B CA 1
ATOM 2329 C C . LEU B 1 145 ? 5.586 2.441 -3.531 1 97.25 145 LEU B C 1
ATOM 2331 O O . LEU B 1 145 ? 5.984 1.476 -4.188 1 97.25 145 LEU B O 1
ATOM 2335 N N . ARG B 1 146 ? 5.773 2.549 -2.244 1 97.06 146 ARG B N 1
ATOM 2336 C CA . ARG B 1 146 ? 6.512 1.522 -1.518 1 97.06 146 ARG B CA 1
ATOM 2337 C C . ARG B 1 146 ? 5.574 0.639 -0.706 1 97.06 146 ARG B C 1
ATOM 2339 O O . ARG B 1 146 ? 5.723 -0.584 -0.688 1 97.06 146 ARG B O 1
ATOM 2346 N N . TRP B 1 147 ? 4.715 1.27 -0.024 1 98 147 TRP B N 1
ATOM 2347 C CA . TRP B 1 147 ? 3.678 0.566 0.723 1 98 147 TRP B CA 1
ATOM 2348 C C . TRP B 1 147 ? 2.549 1.515 1.112 1 98 147 TRP B C 1
ATOM 2350 O O . TRP B 1 147 ? 2.68 2.732 0.976 1 98 147 TRP B O 1
ATOM 2360 N N . MET B 1 148 ? 1.488 1.009 1.469 1 98.44 148 MET B N 1
ATOM 2361 C CA . MET B 1 148 ? 0.295 1.717 1.925 1 98.44 148 MET B CA 1
ATOM 2362 C C . MET B 1 148 ? -0.502 0.864 2.906 1 98.44 148 MET B C 1
ATOM 2364 O O . MET B 1 148 ? -0.683 -0.335 2.688 1 98.44 148 MET B O 1
ATOM 2368 N N . MET B 1 149 ? -0.979 1.462 3.975 1 97.56 149 MET B N 1
ATOM 2369 C CA . MET B 1 149 ? -1.77 0.737 4.965 1 97.56 149 MET B CA 1
ATOM 2370 C C . MET B 1 149 ? -2.715 1.679 5.699 1 97.56 149 MET B C 1
ATOM 2372 O O . MET B 1 149 ? -2.58 2.9 5.605 1 97.56 149 MET B O 1
ATOM 2376 N N . GLY B 1 150 ? -3.658 1.119 6.367 1 97.56 150 GLY B N 1
ATOM 2377 C CA . GLY B 1 150 ? -4.605 1.88 7.168 1 97.56 150 GLY B CA 1
ATOM 2378 C C . GLY B 1 150 ? -5.004 1.177 8.453 1 97.56 150 GLY B C 1
ATOM 2379 O O . GLY B 1 150 ? -4.473 0.112 8.773 1 97.56 150 GLY B O 1
ATOM 2380 N N . PRO B 1 151 ? -5.855 1.817 9.195 1 97.19 151 PRO B N 1
ATOM 2381 C CA . PRO B 1 151 ? -6.234 1.301 10.516 1 97.19 151 PRO B CA 1
ATOM 2382 C C . PRO B 1 151 ? -6.797 -0.117 10.453 1 97.19 151 PRO B C 1
ATOM 2384 O O . PRO B 1 151 ? -6.539 -0.928 11.344 1 97.19 151 PRO B O 1
ATOM 2387 N N . ARG B 1 152 ? -7.48 -0.432 9.453 1 92.56 152 ARG B N 1
ATOM 2388 C CA . ARG B 1 152 ? -8.062 -1.765 9.336 1 92.56 152 ARG B CA 1
ATOM 2389 C C . ARG B 1 152 ? -6.98 -2.834 9.266 1 92.56 152 ARG B C 1
ATOM 2391 O O . ARG B 1 152 ? -7.113 -3.898 9.875 1 92.56 152 ARG B O 1
ATOM 2398 N N . LEU B 1 153 ? -5.961 -2.562 8.555 1 92.81 153 LEU B N 1
ATOM 2399 C CA . LEU B 1 153 ? -4.887 -3.535 8.375 1 92.81 153 LEU B CA 1
ATOM 2400 C C . LEU B 1 153 ? -4.059 -3.666 9.648 1 92.81 153 LEU B C 1
ATOM 2402 O O . LEU B 1 153 ? -3.457 -4.715 9.898 1 92.81 153 LEU B O 1
ATOM 2406 N N . VAL B 1 154 ? -4.02 -2.648 10.438 1 92.12 154 VAL B N 1
ATOM 2407 C CA . VAL B 1 154 ? -3.166 -2.66 11.625 1 92.12 154 VAL B CA 1
ATOM 2408 C C . VAL B 1 154 ? -3.955 -3.188 12.82 1 92.12 154 VAL B C 1
ATOM 2410 O O . VAL B 1 154 ? -3.41 -3.9 13.664 1 92.12 154 VAL B O 1
ATOM 2413 N N . ARG B 1 155 ? -5.145 -2.836 12.961 1 85.31 155 ARG B N 1
ATOM 2414 C CA . ARG B 1 155 ? -5.961 -3.199 14.117 1 85.31 155 ARG B CA 1
ATOM 2415 C C . ARG B 1 155 ? -6.785 -4.453 13.836 1 85.31 155 ARG B C 1
ATOM 2417 O O . ARG B 1 155 ? -7.234 -5.129 14.766 1 85.31 155 ARG B O 1
ATOM 2424 N N . GLY B 1 156 ? -6.801 -4.875 12.688 1 73.25 156 GLY B N 1
ATOM 2425 C CA . GLY B 1 156 ? -7.746 -5.922 12.328 1 73.25 156 GLY B CA 1
ATOM 2426 C C . GLY B 1 156 ? -9.156 -5.406 12.133 1 73.25 156 GLY B C 1
ATOM 2427 O O . GLY B 1 156 ? -9.43 -4.223 12.352 1 73.25 156 GLY B O 1
ATOM 2428 N N . ALA B 1 157 ? -10.008 -6.145 11.305 1 56.78 157 ALA B N 1
ATOM 2429 C CA . ALA B 1 157 ? -11.398 -5.762 11.094 1 56.78 157 ALA B CA 1
ATOM 2430 C C . ALA B 1 157 ? -12.117 -5.535 12.414 1 56.78 157 ALA B C 1
ATOM 2432 O O . ALA B 1 157 ? -12.398 -6.488 13.148 1 56.78 157 ALA B O 1
ATOM 2433 N N . LYS B 1 158 ? -11.5 -4.684 13.289 1 51.84 158 LYS B N 1
ATOM 2434 C CA . LYS B 1 158 ? -12.477 -4.52 14.359 1 51.84 158 LYS B CA 1
ATOM 2435 C C . LYS B 1 158 ? -13.859 -4.18 13.797 1 51.84 158 LYS B C 1
ATOM 2437 O O . LYS B 1 158 ? -13.969 -3.443 12.812 1 51.84 158 LYS B O 1
ATOM 2442 N N . LYS B 1 159 ? -14.914 -4.98 13.992 1 42.19 159 LYS B N 1
ATOM 2443 C CA . LYS B 1 159 ? -16.312 -4.742 13.664 1 42.19 159 LYS B CA 1
ATOM 2444 C C . LYS B 1 159 ? -16.656 -3.262 13.766 1 42.19 159 LYS B C 1
ATOM 2446 O O . LYS B 1 159 ? -16.5 -2.65 14.82 1 42.19 159 LYS B O 1
ATOM 2451 N N . GLU B 1 160 ? -16.344 -2.445 12.711 1 38.56 160 GLU B N 1
ATOM 2452 C CA . GLU B 1 160 ? -17.047 -1.169 12.781 1 38.56 160 GLU B CA 1
ATOM 2453 C C . GLU B 1 160 ? -18.312 -1.286 13.617 1 38.56 160 GLU B C 1
ATOM 2455 O O . GLU B 1 160 ? -19.156 -2.152 13.359 1 38.56 160 GLU B O 1
ATOM 2460 N N . GLU B 1 161 ? -18.234 -1.238 14.859 1 30.45 161 GLU B N 1
ATOM 2461 C CA . GLU B 1 161 ? -19.516 -0.989 15.516 1 30.45 161 GLU B CA 1
ATOM 2462 C C . GLU B 1 161 ? -20.359 0.005 14.719 1 30.45 161 GLU B C 1
ATOM 2464 O O . GLU B 1 161 ? -19.891 1.086 14.367 1 30.45 161 GLU B O 1
ATOM 2469 N N . ASP B 1 162 ? -21.297 -0.391 13.781 1 26.33 162 ASP B N 1
ATOM 2470 C CA . ASP B 1 162 ? -22.406 0.515 13.508 1 26.33 162 ASP B CA 1
ATOM 2471 C C . ASP B 1 162 ? -22.719 1.386 14.719 1 26.33 162 ASP B C 1
ATOM 2473 O O . ASP B 1 162 ? -22.781 0.891 15.852 1 26.33 162 ASP B O 1
#

Organism: NCBI:txid28181

Solvent-accessible surface area (backbone atoms only — not comparable to full-atom values): 15851 Å² total; per-residue (Å²): 92,40,42,30,49,25,26,22,26,41,54,42,88,61,91,53,69,59,66,24,38,54,26,73,66,16,48,52,32,30,44,50,42,19,50,52,40,31,70,38,70,45,66,40,74,40,40,35,17,17,85,35,38,22,15,42,51,38,40,53,54,31,29,62,50,27,23,69,87,55,72,76,37,76,36,86,51,39,38,50,84,29,48,48,68,61,46,51,60,53,57,68,70,55,72,59,28,29,38,37,20,24,24,65,60,26,49,24,23,34,51,24,25,58,38,69,72,42,47,81,63,59,36,35,75,61,46,60,27,12,38,33,36,30,31,61,36,95,80,68,79,41,33,22,50,70,34,26,48,35,31,51,73,70,71,21,71,59,73,70,76,125,93,40,42,30,48,25,27,21,28,41,54,41,88,59,91,53,69,59,66,23,38,53,26,73,66,16,48,54,32,31,45,50,43,20,51,50,41,32,70,40,70,44,67,40,75,40,41,36,17,17,84,34,40,22,14,41,51,37,42,54,54,30,29,61,49,27,25,70,87,54,73,77,37,78,38,88,51,39,38,50,83,29,49,48,67,62,47,50,60,54,58,69,70,55,73,58,26,29,40,37,20,26,24,65,61,25,48,25,23,34,52,24,24,57,38,69,72,41,47,81,63,59,35,35,74,62,46,61,27,13,39,34,36,32,30,62,37,95,79,68,79,41,33,22,49,72,33,26,48,36,30,51,74,71,70,20,72,60,74,72,74,126

Nearest PDB structures (foldseek):
  1ujc-assembly1_A  TM=8.984E-01  e=3.849E-15  Escherichia coli
  3f2i-assembly1_A  TM=8.424E-01  e=8.941E-13  Nostoc sp. PCC 7120 = FACHB-418
  2rfl-assembly7_G  TM=8.184E-01  e=4.756E-11  Agrobacterium fabrum str. C58
  2rfl-assembly5_E  TM=8.265E-01  e=1.094E-10  Agrobacterium fabrum str. C58
  2rfl-assembly2_B  TM=8.234E-01  e=1.607E-10  Agrobacterium fabrum str. C58

Radius of gyration: 19.48 Å; Cα contacts (8 Å, |Δi|>4): 770; chains: 2; bounding box: 47×52×41 Å

InterPro domains:
  IPR004449 Phosphohistidine phosphatase SixA [TIGR00249] (1-151)
  IPR013078 Histidine phosphatase superfamily, clade-1 [PF00300] (3-73)
  IPR013078 Histidine phosphatase superfamily, clade-1 [SM00855] (2-110)
  IPR013078 Histidine phosphatase superfamily, clade-1 [cd07067] (2-148)
  IPR029033 Histidine phosphatase superfamily [G3DSA:3.40.50.1240] (1-159)
  IPR029033 Histidine phosphatase superfamily [SSF53254] (1-148)
  IPR051021 Mitochondrial serine/threonine phosphatase [PTHR20935] (3-68)

Secondary structure (DSSP, 8-state):
-EEEEEEPPPB---S-GGGPPBPHHHHHHHHHHHHHHHHTT---SEEEE-SSHHHHHHHHHHHHHH-TT--EEE-TT-STT--HHHHHHHHTT--S-EEEEE-TTHHHHHHHHHHHS-TTS--B---TT-EEEEEE-TTS--EEEEEEE-HHHHH-------/-EEEEEEPPPB---S-GGGPPBPHHHHHHHHHHHHHHHHTT---SEEEE-SSHHHHHHHHHHHHHH-TTPPEEE-TT-STT--HHHHHHHHTT--S-EEEEE-TTHHHHHHHHHHHS-TTS--B---TT-EEEEEE-TTS--EEEEEEE-HHHHH-------

Foldseek 3Di:
DKEKEAEFFDWDDDDDFQATAHDPVRLVFLLLVLQVCLVVQAAWAAEEEESGHRQVSSRVNNCVRHPVPHDYHYDYQQEQPRDLVVVLVVVLPDDIHYYYYYHPPSRQLNVCCQAPVGSPPCPDDRDHSKMWMWDADPVNPTIDTDDIDGSCVRVPPPPPPD/DKEKEAEFFDWDDDDDFQATAHDPVRLVFLLLVLQVCLVVQAAWQAEEEESGHRQVSSRVNNCVRHPVPHDYHYDYQQEQPRDLVVVLVVVLPDDIHYYYYYHPPSRQLNVCCQAPVGSPPCPDDRDHSKMWMWDQDPVNPTIDTDDIDGSCVRVPPPPPPD

Sequence (324 aa):
MRLYLMRHGKAEFGPEDADRRLSVRGREDVSAVAAYLGGQDIAVSKVVHSTLARARETAEIVSAQIAPTIVLEEMDGIEPWGNVKAFASVAETWTDDTLVCGHEPFMGEAASYLLTGNPHGGLVEVKTGSIMSLSRGPYGDGWQLRWMMGPRLVRGAKKEEDMRLYLMRHGKAEFGPEDADRRLSVRGREDVSAVAAYLGGQDIAVSKVVHSTLARARETAEIVSAQIAPTIVLEEMDGIEPWGNVKAFASVAETWTDDTLVCGHEPFMGEAASYLLTGNPHGGLVEVKTGSIMSLSRGPYGDGWQLRWMMGPRLVRGAKKEED